Protein AF-A0A7S3US78-F1 (afdb_monomer_lite)

Foldseek 3Di:
DLVPPDPQQWFCQDPPRTGAGEAALLQFGAGLVRHGPPVRLHGDAAPRHFHSDPPDQTQQRDDVLRVQSVVLSVVQNVLQVCCCPDPNDPPDDDDDDDPRDDRFRRRWALFSQWDKAAPDQQWIWIWGQHGSDPPRIDTDDITRVSNVVVVVVVVLCVCVVVVHPSSVVVVVCVLPPPDSHHTDGDRPDDCPPPDDD

Secondary structure (DSSP, 8-state):
--TTS-GGGB-SSSGGGS-PEEE-TT-BBB-TTSPBSGGGT-B--STTEEES-TTSPPPP-SHHHHHHHHHHHHHHHHHHHTTS-SS--SSSSSSS----PPPP--SS-TTTT-EEEEEETTEEEEEE---SSTT--EEEEEEHHHHHHHHHHHHHHHHHHTT-HHHHHHHHHHHH-S---S--SPPSSS-TT----

Organism: Oxyrrhis marina (NCBI:txid2969)

Sequence (197 aa):
SNYYMPKGVLSDKGPGGGGWIHVNKKLQVVTKERQVWGDGVVFAVGDCNQTFMDEIKPIPKISYPGEEQATHACESIKKMAGKTGCCGCPNFCCGLGKKAPTPKVSWWPWGAGMFATSLGPNDACFVIAAKSEPRTGHLVLCGCLSAIQKWLIECTKVNENRGGYIGLWIWHYVHHTPCHWFGEGCRSDNLCHMGHF

pLDDT: mean 80.38, std 17.88, range [26.45, 97.38]

Structure (mmCIF, N/CA/C/O backbone):
data_AF-A0A7S3US78-F1
#
_entry.id   AF-A0A7S3US78-F1
#
loop_
_atom_site.group_PDB
_atom_site.id
_atom_site.type_symbol
_atom_site.label_atom_id
_atom_site.label_alt_id
_atom_site.label_comp_id
_atom_site.label_asym_id
_atom_site.label_entity_id
_atom_site.label_seq_id
_atom_site.pdbx_PDB_ins_code
_atom_site.Cartn_x
_atom_site.Cartn_y
_atom_site.Cartn_z
_atom_site.occupancy
_atom_site.B_iso_or_equiv
_atom_site.auth_seq_id
_atom_site.auth_comp_id
_atom_site.auth_asym_id
_atom_site.auth_atom_id
_atom_site.pdbx_PDB_model_num
ATOM 1 N N . SER A 1 1 ? -12.082 -10.761 -1.957 1.00 64.69 1 SER A N 1
ATOM 2 C CA . SER A 1 1 ? -13.523 -10.937 -1.689 1.00 64.69 1 SER A CA 1
ATOM 3 C C . SER A 1 1 ? -13.766 -10.702 -0.211 1.00 64.69 1 SER A C 1
ATOM 5 O O . SER A 1 1 ? -13.162 -11.397 0.596 1.00 64.69 1 SER A O 1
ATOM 7 N N . ASN A 1 2 ? -14.609 -9.730 0.143 1.00 88.88 2 ASN A N 1
ATOM 8 C CA . ASN A 1 2 ? -14.938 -9.393 1.537 1.00 88.88 2 ASN A CA 1
ATOM 9 C C . ASN A 1 2 ? -16.152 -10.186 2.056 1.00 88.88 2 ASN A C 1
ATOM 11 O O . ASN A 1 2 ? -16.836 -9.754 2.975 1.00 88.88 2 ASN A O 1
ATOM 15 N N . TYR A 1 3 ? -16.421 -11.345 1.449 1.00 87.25 3 TYR A N 1
ATOM 16 C CA . TYR A 1 3 ? -17.617 -12.162 1.660 1.00 87.25 3 TYR A CA 1
ATOM 17 C C . TYR A 1 3 ? -17.903 -12.505 3.132 1.00 87.25 3 TYR A C 1
ATOM 19 O O . TYR A 1 3 ? -19.059 -12.557 3.534 1.00 87.25 3 TYR A O 1
ATOM 27 N N . TYR A 1 4 ? -16.858 -12.704 3.938 1.00 89.94 4 TYR A N 1
ATOM 28 C CA . TYR A 1 4 ? -16.986 -13.068 5.354 1.00 89.94 4 TYR A CA 1
ATOM 29 C C . TYR A 1 4 ? -17.146 -11.870 6.299 1.00 89.94 4 TYR A C 1
ATOM 31 O O . TYR A 1 4 ? -17.365 -12.058 7.494 1.00 89.94 4 TYR A O 1
ATOM 39 N N . MET A 1 5 ? -17.028 -10.640 5.796 1.00 95.00 5 MET A N 1
ATOM 40 C CA . MET A 1 5 ? -17.195 -9.448 6.621 1.00 95.00 5 MET A CA 1
ATOM 41 C C . MET A 1 5 ? -18.687 -9.168 6.853 1.00 95.00 5 MET A C 1
ATOM 43 O O . MET A 1 5 ? -19.491 -9.301 5.925 1.00 95.00 5 MET A O 1
ATOM 47 N N . PRO A 1 6 ? -19.091 -8.736 8.061 1.00 95.06 6 PRO A N 1
ATOM 48 C CA . PRO A 1 6 ? -20.478 -8.374 8.326 1.00 95.06 6 PRO A CA 1
ATOM 49 C C . PRO A 1 6 ? -20.977 -7.270 7.390 1.00 95.06 6 PRO A C 1
ATOM 51 O O . PRO A 1 6 ? -20.295 -6.274 7.164 1.00 95.06 6 PRO A O 1
ATOM 54 N N . LYS A 1 7 ? -22.225 -7.372 6.920 1.00 95.06 7 LYS A N 1
ATOM 55 C CA . LYS A 1 7 ? -22.827 -6.352 6.038 1.00 95.06 7 LYS A CA 1
ATOM 56 C C . LYS A 1 7 ? -22.820 -4.939 6.640 1.00 95.06 7 LYS A C 1
ATOM 58 O O . LYS A 1 7 ? -22.767 -3.962 5.903 1.00 95.06 7 LYS A O 1
ATOM 63 N N . GLY A 1 8 ? -22.851 -4.825 7.971 1.00 94.44 8 GLY A N 1
ATOM 64 C CA . GLY A 1 8 ? -22.817 -3.545 8.688 1.00 94.44 8 GLY A CA 1
ATOM 65 C C . GLY A 1 8 ? -21.486 -2.787 8.608 1.00 94.44 8 GLY A C 1
ATOM 66 O O . GLY A 1 8 ? -21.449 -1.619 8.982 1.00 94.44 8 GLY A O 1
ATOM 67 N N . VAL A 1 9 ? -20.409 -3.414 8.120 1.00 95.06 9 VAL A N 1
ATOM 68 C CA . VAL A 1 9 ? -19.091 -2.773 7.921 1.00 95.06 9 VAL A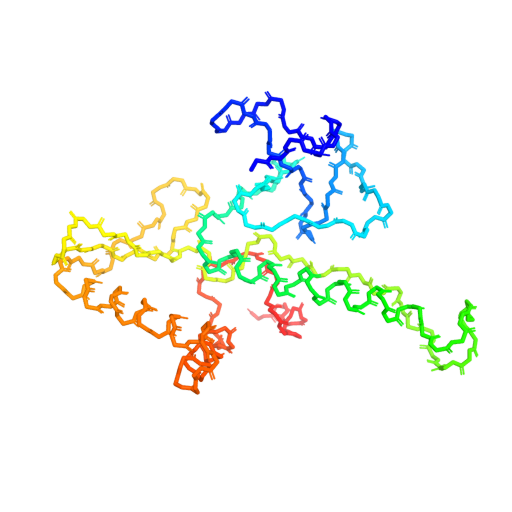 CA 1
ATOM 69 C C . VAL A 1 9 ? -18.688 -2.687 6.446 1.00 95.06 9 VAL A C 1
ATOM 71 O O . VAL A 1 9 ? -17.567 -2.293 6.127 1.00 95.06 9 VAL A O 1
ATOM 74 N N . LEU A 1 10 ? -19.584 -3.090 5.542 1.00 94.62 10 LEU A N 1
ATOM 75 C CA . LEU A 1 10 ? -19.354 -3.091 4.104 1.00 94.62 10 LEU A CA 1
ATOM 76 C C . LEU A 1 10 ? -20.133 -1.971 3.426 1.00 94.62 10 LEU A C 1
ATOM 78 O O . LEU A 1 10 ? -21.262 -1.666 3.811 1.00 94.62 10 LEU A O 1
ATOM 82 N N . SER A 1 11 ? -19.554 -1.413 2.370 1.00 91.06 11 SER A N 1
ATOM 83 C CA . SER A 1 11 ? -20.224 -0.410 1.557 1.00 91.06 11 SER A CA 1
ATOM 84 C C . SER A 1 11 ? -21.372 -1.012 0.747 1.00 91.06 11 SER A C 1
ATOM 86 O O . SER A 1 11 ? -21.236 -2.076 0.146 1.00 91.06 11 SER A O 1
ATOM 88 N N . ASP A 1 12 ? -22.504 -0.308 0.687 1.00 90.69 12 ASP A N 1
ATOM 89 C CA . ASP A 1 12 ? -23.625 -0.694 -0.187 1.00 90.69 12 ASP A CA 1
ATOM 90 C C . ASP A 1 12 ? -23.397 -0.265 -1.641 1.00 90.69 12 ASP A C 1
ATOM 92 O O . ASP A 1 12 ? -24.011 -0.789 -2.565 1.00 90.69 12 ASP A O 1
ATOM 96 N N . LYS A 1 13 ? -22.539 0.740 -1.837 1.00 86.19 13 LYS A N 1
ATOM 97 C CA . LYS A 1 13 ? -22.208 1.356 -3.123 1.00 86.19 13 LYS A CA 1
ATOM 98 C C . LYS A 1 13 ? -20.709 1.644 -3.184 1.00 86.19 13 LYS A C 1
ATOM 100 O O . LYS A 1 13 ? -20.017 1.609 -2.166 1.00 86.19 13 LYS A O 1
ATOM 105 N N . GLY A 1 14 ? -20.208 1.930 -4.379 1.00 79.50 14 GLY A N 1
ATOM 106 C CA . GLY A 1 14 ? -18.804 2.246 -4.631 1.00 79.50 14 GLY A CA 1
ATOM 107 C C . GLY A 1 14 ? -18.331 1.677 -5.968 1.00 79.50 14 GLY A C 1
ATOM 108 O O . GLY A 1 14 ? -19.136 1.084 -6.697 1.00 79.50 14 GLY A O 1
ATOM 109 N N . PRO A 1 15 ? -17.039 1.835 -6.300 1.00 75.56 15 PRO A N 1
ATOM 110 C CA . PRO A 1 15 ? -16.446 1.199 -7.473 1.00 75.56 15 PRO A CA 1
ATOM 111 C C . PRO A 1 15 ? -16.760 -0.305 -7.488 1.00 75.56 15 PRO A C 1
ATOM 113 O O . PRO A 1 15 ? -16.707 -0.956 -6.449 1.00 75.56 15 PRO A O 1
ATOM 116 N N . GLY A 1 16 ? -17.157 -0.855 -8.636 1.00 80.88 16 GLY A N 1
ATOM 117 C CA . GLY A 1 16 ? -17.477 -2.286 -8.749 1.00 80.88 16 GLY A CA 1
ATOM 118 C C . GLY A 1 16 ? -18.751 -2.758 -8.028 1.00 80.88 16 GLY A C 1
ATOM 119 O O . GLY A 1 16 ? -18.946 -3.962 -7.907 1.00 80.88 16 GLY A O 1
ATOM 120 N N . GLY A 1 17 ? -19.628 -1.855 -7.567 1.00 85.56 17 GLY A N 1
ATOM 121 C CA . GLY A 1 17 ? -20.945 -2.218 -7.017 1.00 85.56 17 GLY A CA 1
ATOM 122 C C . GLY A 1 17 ? -21.023 -2.350 -5.492 1.00 85.56 17 GLY A C 1
ATOM 123 O O . GLY A 1 17 ? -22.061 -2.757 -4.982 1.00 85.56 17 GLY A O 1
ATOM 124 N N . GLY A 1 18 ? -19.971 -1.968 -4.760 1.00 88.75 18 GLY A N 1
ATOM 125 C CA . GLY A 1 18 ? -19.938 -1.985 -3.292 1.00 88.75 18 GLY A CA 1
ATOM 126 C C . GLY A 1 18 ? -19.123 -3.143 -2.707 1.00 88.75 18 GLY A C 1
ATOM 127 O O . GLY A 1 18 ? -18.277 -3.726 -3.381 1.00 88.75 18 GLY A O 1
ATOM 128 N N . GLY A 1 19 ? -19.349 -3.452 -1.430 1.00 92.25 19 GLY A N 1
ATOM 129 C CA . GLY A 1 19 ? -18.648 -4.517 -0.707 1.00 92.25 19 GLY A CA 1
ATOM 130 C C . GLY A 1 19 ? -17.275 -4.121 -0.157 1.00 92.25 19 GLY A C 1
ATOM 131 O O . GLY A 1 19 ? -16.503 -5.001 0.225 1.00 92.25 19 GLY A O 1
ATOM 132 N N . TRP A 1 20 ? -16.954 -2.828 -0.099 1.00 92.19 20 TRP A N 1
ATOM 133 C CA . TRP A 1 20 ? -15.686 -2.326 0.437 1.00 92.19 20 TRP A CA 1
ATOM 134 C C . TRP A 1 20 ? -15.729 -2.257 1.961 1.00 92.19 20 TRP A C 1
ATOM 136 O O . TRP A 1 20 ? -16.725 -1.810 2.524 1.00 92.19 20 TRP A O 1
ATOM 146 N N . ILE A 1 21 ? -14.654 -2.666 2.639 1.00 94.38 21 ILE A N 1
ATOM 147 C CA . ILE A 1 21 ? -14.577 -2.591 4.104 1.00 94.38 21 ILE A CA 1
ATOM 148 C C . ILE A 1 21 ? -14.388 -1.139 4.524 1.00 94.38 21 ILE A 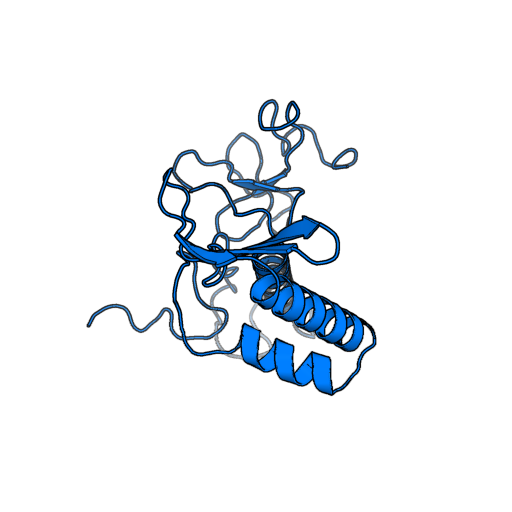C 1
ATOM 150 O O . ILE A 1 21 ? -13.399 -0.495 4.170 1.00 94.38 21 ILE A O 1
ATOM 154 N N . HIS A 1 22 ? -15.318 -0.636 5.317 1.00 93.50 22 HIS A N 1
ATOM 155 C CA . HIS A 1 22 ? -15.260 0.703 5.867 1.00 93.50 22 HIS A CA 1
ATOM 156 C C . HIS A 1 22 ? -14.154 0.833 6.909 1.00 93.50 22 HIS A C 1
ATOM 158 O O . HIS A 1 22 ? -14.105 0.065 7.867 1.00 93.50 22 HIS A O 1
ATOM 164 N N . VAL A 1 23 ? -13.274 1.823 6.733 1.00 93.00 23 VAL A N 1
ATOM 165 C CA . VAL A 1 23 ? -12.185 2.120 7.673 1.00 93.00 23 VAL A CA 1
ATOM 166 C C . VAL A 1 23 ? -12.116 3.595 8.068 1.00 93.00 23 VAL A C 1
ATOM 168 O O . VAL A 1 23 ? -12.526 4.484 7.315 1.00 93.00 23 VAL A O 1
ATOM 171 N N . ASN A 1 24 ? -11.565 3.863 9.256 1.00 91.31 24 ASN A N 1
ATOM 172 C CA . ASN A 1 24 ? -11.190 5.211 9.701 1.00 91.31 24 ASN A CA 1
ATOM 173 C C . ASN A 1 24 ? -9.760 5.599 9.248 1.00 91.31 24 ASN A C 1
ATOM 175 O O . ASN A 1 24 ? -9.045 4.810 8.632 1.00 91.31 24 ASN A O 1
ATOM 179 N N . LYS A 1 25 ? -9.293 6.808 9.611 1.00 88.81 25 LYS A N 1
ATOM 180 C CA . LYS A 1 25 ? -7.929 7.307 9.299 1.00 88.81 25 LYS A CA 1
ATOM 181 C C . LYS A 1 25 ? -6.777 6.444 9.846 1.00 88.81 25 LYS A C 1
ATOM 183 O O . LYS A 1 25 ? -5.625 6.645 9.465 1.00 88.81 25 LYS A O 1
ATOM 188 N N . LYS A 1 26 ? -7.081 5.531 10.769 1.00 89.81 26 LYS A N 1
ATOM 189 C CA . LYS A 1 26 ? -6.150 4.609 11.428 1.00 89.81 26 LYS A CA 1
ATOM 190 C C . LYS A 1 26 ? -6.272 3.178 10.893 1.00 89.81 26 LYS A C 1
ATOM 192 O O . LYS A 1 26 ? -5.745 2.257 11.508 1.00 89.81 26 LYS A O 1
ATOM 197 N N . LEU A 1 27 ? -6.997 2.994 9.784 1.00 92.00 27 LEU A N 1
ATOM 198 C CA . LEU A 1 27 ? -7.239 1.709 9.117 1.00 92.00 27 LEU A CA 1
ATOM 199 C C . LEU A 1 27 ? -8.059 0.708 9.946 1.00 92.00 27 LEU A C 1
ATOM 201 O O . LEU A 1 27 ? -8.171 -0.456 9.563 1.00 92.00 27 LEU A O 1
ATOM 205 N N . GLN A 1 28 ? -8.648 1.150 11.062 1.00 93.44 28 GLN A N 1
ATOM 206 C CA . GLN A 1 28 ? -9.546 0.320 11.861 1.00 93.44 28 GLN A CA 1
ATOM 207 C C . GLN A 1 28 ? -10.880 0.190 11.142 1.00 93.44 28 GLN A C 1
ATOM 209 O O . GLN A 1 28 ? -11.389 1.186 10.619 1.00 93.44 28 GLN A O 1
ATOM 214 N N . VAL A 1 29 ? -11.449 -1.012 11.161 1.00 94.56 29 VAL A N 1
ATOM 215 C CA . VAL A 1 29 ? -12.770 -1.276 10.590 1.00 94.56 29 VAL A CA 1
ATOM 216 C C . VAL A 1 29 ? -13.829 -0.501 11.369 1.00 94.56 29 VAL A C 1
ATOM 218 O O . VAL A 1 29 ? -13.809 -0.467 12.602 1.00 94.56 29 VAL A O 1
ATOM 221 N N . VAL A 1 30 ? -14.750 0.132 10.647 1.00 94.31 30 VAL A N 1
ATOM 222 C CA . VAL A 1 30 ? -15.870 0.878 11.224 1.00 94.31 30 VAL A CA 1
ATOM 223 C C . VAL A 1 30 ? -17.205 0.394 10.674 1.00 94.31 30 VAL A C 1
ATOM 225 O O . VAL A 1 30 ? -17.289 -0.110 9.555 1.00 94.31 30 VAL A O 1
ATOM 228 N N . THR A 1 31 ? -18.255 0.543 11.472 1.00 94.56 31 THR A N 1
ATOM 229 C CA . THR A 1 31 ? -19.634 0.315 11.042 1.00 94.56 31 THR A CA 1
ATOM 230 C C . THR A 1 31 ? -20.150 1.491 10.215 1.00 94.56 31 THR A C 1
ATOM 232 O O . THR A 1 31 ? -19.541 2.567 10.175 1.00 94.56 31 THR A O 1
ATOM 235 N N . LYS A 1 32 ? -21.318 1.309 9.594 1.00 90.81 32 LYS A N 1
ATOM 236 C CA . LYS A 1 32 ? -22.032 2.369 8.867 1.00 90.81 32 LYS A CA 1
ATOM 237 C C . LYS A 1 32 ? -22.471 3.546 9.750 1.00 90.81 32 LYS A C 1
ATOM 239 O O . LYS A 1 32 ? -22.755 4.632 9.258 1.00 90.81 32 LYS A O 1
ATOM 244 N N . GLU A 1 33 ? -22.460 3.372 11.064 1.00 90.31 33 GLU A N 1
ATOM 245 C CA . GLU A 1 33 ? -22.722 4.410 12.068 1.00 90.31 33 GLU A CA 1
ATOM 246 C C . GLU A 1 33 ? -21.423 5.085 12.548 1.00 90.31 33 GLU A C 1
ATOM 248 O O . GLU A 1 33 ? -21.412 5.800 13.552 1.00 90.31 33 GLU A O 1
ATOM 253 N N . ARG A 1 34 ? -20.309 4.854 11.836 1.00 88.50 34 ARG A N 1
ATOM 254 C CA . ARG A 1 34 ? -18.967 5.398 12.116 1.00 88.50 34 ARG A CA 1
ATOM 255 C C . ARG A 1 34 ? -18.381 4.949 13.458 1.00 88.50 34 ARG A C 1
ATOM 257 O O . ARG A 1 34 ? -17.443 5.571 13.958 1.00 88.50 34 ARG A O 1
ATOM 264 N N . GLN A 1 35 ? -18.892 3.857 14.023 1.00 92.94 35 GLN A N 1
ATOM 265 C CA . GLN A 1 35 ? -18.356 3.264 15.244 1.00 92.94 35 GLN A CA 1
ATOM 266 C C . GLN A 1 35 ? -17.245 2.281 14.911 1.00 92.94 35 GLN A C 1
ATOM 268 O O . GLN A 1 35 ? -17.312 1.569 13.914 1.00 92.94 35 GLN A O 1
ATOM 273 N N . VAL A 1 36 ? -16.214 2.234 15.749 1.00 93.12 36 VAL A N 1
ATOM 274 C CA . VAL A 1 36 ? -15.135 1.257 15.589 1.00 93.12 36 VAL A CA 1
ATOM 275 C C . VAL A 1 36 ? -15.687 -0.147 15.846 1.00 93.12 36 VAL A C 1
ATOM 277 O O . VAL A 1 36 ? -16.332 -0.385 16.864 1.00 93.12 36 VAL A O 1
ATOM 280 N N . TRP A 1 37 ? -15.443 -1.072 14.920 1.00 95.00 37 TRP A N 1
ATOM 281 C CA . TRP A 1 37 ? -15.935 -2.445 15.002 1.00 95.00 37 TRP A CA 1
ATOM 282 C C . TRP A 1 37 ? -14.932 -3.369 15.705 1.00 95.00 37 TRP A C 1
ATOM 284 O O . TRP A 1 37 ? -13.719 -3.158 15.624 1.00 95.00 37 TRP A O 1
ATOM 294 N N . GLY A 1 38 ? -15.446 -4.401 16.384 1.00 92.25 38 GLY A N 1
ATOM 295 C CA . GLY A 1 38 ? -14.636 -5.427 17.048 1.00 92.25 38 GLY A CA 1
ATOM 296 C C . GLY A 1 38 ? -13.620 -4.833 18.022 1.00 92.25 38 GLY A C 1
ATOM 297 O O . GLY A 1 38 ? -12.429 -5.087 17.875 1.00 92.25 38 GLY A O 1
ATOM 298 N N . ASP A 1 39 ? -14.067 -3.948 18.919 1.00 88.56 39 ASP A N 1
ATOM 299 C CA . ASP A 1 39 ? -13.247 -3.270 19.939 1.00 88.56 39 ASP A CA 1
ATOM 300 C C . ASP A 1 39 ? -11.996 -2.544 19.403 1.00 88.56 39 ASP A C 1
ATOM 302 O O . ASP A 1 39 ? -11.059 -2.224 20.136 1.00 88.56 39 ASP A O 1
ATOM 306 N N . GLY A 1 40 ? -11.967 -2.261 18.098 1.00 88.31 40 GLY A N 1
ATOM 307 C CA . GLY A 1 40 ? -10.850 -1.601 17.431 1.00 88.31 40 GLY A CA 1
ATOM 308 C C . GLY A 1 40 ? -9.625 -2.467 17.205 1.00 88.31 40 GLY A C 1
ATOM 309 O O . GLY A 1 40 ? -8.569 -1.910 16.890 1.00 88.31 40 GLY A O 1
ATOM 310 N N . VAL A 1 41 ? -9.759 -3.790 17.316 1.00 89.31 41 VAL A N 1
ATOM 311 C CA . VAL A 1 41 ? -8.676 -4.743 17.030 1.00 89.31 41 VAL A CA 1
ATOM 312 C C . VAL A 1 41 ? -8.683 -5.260 15.591 1.00 89.31 41 VAL A C 1
ATOM 314 O O . VAL A 1 41 ? -7.768 -5.978 15.195 1.00 89.31 41 VAL A O 1
ATOM 317 N N . VAL A 1 42 ? -9.676 -4.872 14.788 1.00 93.56 42 VAL A N 1
ATOM 318 C CA . VAL A 1 42 ? -9.799 -5.284 13.386 1.00 93.56 42 VAL A CA 1
ATOM 319 C C . VAL A 1 42 ? -9.364 -4.151 12.461 1.00 93.56 42 VAL A C 1
ATOM 321 O O . VAL A 1 42 ? -9.864 -3.028 12.553 1.00 93.56 42 VAL A O 1
ATOM 324 N N . PHE A 1 43 ? -8.451 -4.462 11.541 1.00 94.19 43 PHE A N 1
ATOM 325 C CA . PHE A 1 43 ? -7.894 -3.534 10.556 1.00 94.19 43 PHE A CA 1
ATOM 326 C C . PHE A 1 43 ? -8.107 -4.077 9.147 1.00 94.19 43 PHE A C 1
ATOM 328 O O . PHE A 1 43 ? -8.107 -5.291 8.945 1.00 94.19 43 PHE A O 1
ATOM 335 N N . ALA A 1 44 ? -8.242 -3.187 8.167 1.00 94.06 44 ALA A N 1
ATOM 336 C CA . ALA A 1 44 ? -8.278 -3.559 6.756 1.00 94.06 44 ALA A CA 1
ATOM 337 C C . ALA A 1 44 ? -7.292 -2.697 5.963 1.00 94.06 44 ALA A C 1
ATOM 339 O O . ALA A 1 44 ? -7.283 -1.473 6.090 1.00 94.06 44 ALA A O 1
ATOM 340 N N . VAL A 1 45 ? -6.469 -3.329 5.125 1.00 92.88 45 VAL A N 1
ATOM 341 C CA . VAL A 1 45 ? -5.364 -2.695 4.383 1.00 92.88 45 VAL A CA 1
ATOM 342 C C . VAL A 1 45 ? -5.387 -3.117 2.915 1.00 92.88 45 VAL A C 1
ATOM 344 O O . VAL A 1 45 ? -5.832 -4.217 2.592 1.00 92.88 45 VAL A O 1
ATOM 347 N N . GLY A 1 46 ? -4.908 -2.251 2.022 1.00 90.81 46 GLY A N 1
ATOM 348 C CA . GLY A 1 46 ? -4.854 -2.530 0.586 1.00 90.81 46 GLY A CA 1
ATOM 349 C C . GLY A 1 46 ? -6.192 -2.342 -0.141 1.00 90.81 46 GLY A C 1
ATOM 350 O O . GLY A 1 46 ? -7.000 -1.469 0.200 1.00 90.81 46 GLY A O 1
ATOM 351 N N . ASP A 1 47 ? -6.415 -3.147 -1.181 1.00 89.25 47 ASP A N 1
ATOM 352 C CA . ASP A 1 47 ? -7.526 -2.991 -2.136 1.00 89.25 47 ASP A CA 1
ATOM 353 C C . ASP A 1 47 ? -8.863 -3.599 -1.669 1.00 89.25 47 ASP A C 1
ATOM 355 O O . ASP A 1 47 ? -9.759 -3.883 -2.452 1.00 89.25 47 ASP A O 1
ATOM 359 N N . CYS A 1 48 ? -9.022 -3.831 -0.366 1.00 90.75 48 CYS A N 1
ATOM 360 C CA . CYS A 1 48 ? -10.276 -4.324 0.208 1.00 90.75 48 CYS A CA 1
ATOM 361 C C . CYS A 1 48 ? -11.066 -3.246 0.959 1.00 90.75 48 CYS A C 1
ATOM 363 O O . CYS A 1 48 ? -12.227 -3.478 1.304 1.00 90.75 48 CYS A O 1
ATOM 365 N N . ASN A 1 49 ? -10.441 -2.098 1.243 1.00 90.88 49 ASN A N 1
ATOM 366 C CA . ASN A 1 49 ? -10.975 -1.084 2.149 1.00 90.88 49 ASN A CA 1
ATOM 367 C C . ASN A 1 49 ? -11.410 0.204 1.429 1.00 90.88 49 ASN A C 1
ATOM 369 O O . ASN A 1 49 ? -10.962 0.501 0.323 1.00 90.88 49 ASN A O 1
ATOM 373 N N . GLN A 1 50 ? -12.240 1.002 2.090 1.00 88.50 50 GLN A N 1
ATOM 374 C CA . GLN A 1 50 ? -12.619 2.349 1.676 1.00 88.50 50 GLN A CA 1
ATOM 375 C C . GLN A 1 50 ? -12.796 3.225 2.920 1.00 88.50 50 GLN A C 1
ATOM 377 O O . GLN A 1 50 ? -13.307 2.773 3.947 1.00 88.50 50 GLN A O 1
ATOM 382 N N . THR A 1 51 ? -12.410 4.497 2.834 1.00 83.19 51 THR A N 1
ATOM 383 C CA . THR A 1 51 ? -12.702 5.472 3.887 1.00 83.19 51 THR A CA 1
ATOM 384 C C . THR A 1 51 ? -14.202 5.717 3.978 1.00 83.19 51 THR A C 1
ATOM 386 O O . THR A 1 51 ? -14.848 6.071 2.996 1.00 83.19 51 THR A O 1
ATOM 389 N N . PHE A 1 52 ? -14.768 5.525 5.168 1.00 71.69 52 PHE A N 1
ATOM 390 C CA . PHE A 1 52 ? -16.208 5.682 5.409 1.00 71.69 52 PHE A CA 1
ATOM 391 C C . PHE A 1 52 ? -16.602 7.105 5.836 1.00 71.69 52 PHE A C 1
ATOM 393 O O . PHE A 1 52 ? -17.505 7.333 6.638 1.00 71.69 52 PHE A O 1
ATOM 400 N N . MET A 1 53 ? -15.866 8.096 5.350 1.00 63.94 53 MET A N 1
ATOM 401 C CA . MET A 1 53 ? -16.098 9.490 5.699 1.00 63.94 53 MET A CA 1
ATOM 402 C C . MET A 1 53 ? -15.895 10.321 4.444 1.00 63.94 53 MET A C 1
ATOM 404 O O . MET A 1 53 ? -14.807 10.290 3.874 1.00 63.94 53 MET A O 1
ATOM 408 N N . ASP A 1 54 ? -16.917 11.079 4.053 1.00 60.00 54 ASP A N 1
ATOM 409 C CA . ASP A 1 54 ? -16.854 12.006 2.912 1.00 60.00 54 ASP A CA 1
ATOM 410 C C . ASP A 1 54 ? -15.758 13.073 3.100 1.00 60.00 54 ASP A C 1
ATOM 412 O O . ASP A 1 54 ? -15.225 13.622 2.142 1.00 60.00 54 ASP A O 1
ATOM 416 N N . GLU A 1 55 ? -15.364 13.316 4.352 1.00 63.72 55 GLU A N 1
ATOM 417 C CA . GLU A 1 55 ? -14.284 14.223 4.748 1.00 63.72 55 GLU A CA 1
ATOM 418 C C . GLU A 1 55 ? -12.874 13.626 4.572 1.00 63.72 55 GLU A C 1
ATOM 420 O O . GLU A 1 55 ? -11.876 14.329 4.747 1.00 63.72 55 GLU A O 1
ATOM 425 N N . ILE A 1 56 ? -12.751 12.326 4.273 1.00 75.75 56 ILE A N 1
ATOM 426 C CA . ILE A 1 56 ? -11.457 11.666 4.076 1.00 75.75 56 ILE A CA 1
ATOM 427 C C . ILE A 1 56 ? -11.293 11.306 2.609 1.00 75.75 56 ILE A C 1
ATOM 429 O O . ILE A 1 56 ? -12.001 10.452 2.073 1.00 75.75 56 ILE A O 1
ATOM 433 N N . LYS A 1 57 ? -10.264 11.899 2.002 1.00 78.50 57 LYS A N 1
ATOM 434 C CA . LYS A 1 57 ? -9.830 11.598 0.640 1.00 78.50 57 LYS A CA 1
ATOM 435 C C . LYS A 1 57 ? -9.714 10.084 0.403 1.00 78.50 57 LYS A C 1
ATOM 437 O O . LYS A 1 57 ? -9.196 9.380 1.278 1.00 78.50 57 LYS A O 1
ATOM 442 N N . PRO A 1 58 ? -10.166 9.582 -0.761 1.00 81.44 58 PRO A N 1
ATOM 443 C CA . PRO A 1 58 ? -10.131 8.158 -1.075 1.00 81.44 58 PRO A CA 1
ATOM 444 C C . PRO A 1 58 ? -8.732 7.568 -0.911 1.00 81.44 58 PRO A C 1
ATOM 446 O O . PRO A 1 58 ? -7.765 8.136 -1.389 1.00 81.44 58 PRO A O 1
ATOM 449 N N . ILE A 1 59 ? -8.608 6.412 -0.268 1.00 84.88 59 ILE A N 1
ATOM 450 C CA . ILE A 1 59 ? -7.306 5.759 -0.088 1.00 84.88 59 ILE A CA 1
ATOM 451 C C . ILE A 1 59 ? -6.745 5.303 -1.449 1.00 84.88 59 ILE A C 1
ATOM 453 O O . ILE A 1 59 ? -7.425 4.529 -2.128 1.00 84.88 59 ILE A O 1
ATOM 457 N N . PRO A 1 60 ? -5.504 5.673 -1.826 1.00 83.81 60 PRO A N 1
ATOM 458 C CA . PRO A 1 60 ? -4.874 5.183 -3.048 1.00 83.81 60 PRO A CA 1
ATOM 459 C C . PRO A 1 60 ? -4.674 3.668 -3.009 1.00 83.81 60 PRO A C 1
ATOM 461 O O . PRO A 1 60 ? -4.166 3.114 -2.030 1.00 83.81 60 PRO A O 1
ATOM 464 N N . LYS A 1 61 ? -5.085 2.998 -4.087 1.00 85.38 61 LYS A N 1
ATOM 465 C CA . LYS A 1 61 ? -5.114 1.533 -4.218 1.00 85.38 61 LYS A CA 1
ATOM 466 C C . LYS A 1 61 ? -3.969 1.020 -5.075 1.00 85.38 61 LYS A C 1
ATOM 468 O O . LYS A 1 61 ? -4.168 0.408 -6.115 1.00 85.38 61 LYS A O 1
ATOM 473 N N . ILE A 1 62 ? -2.754 1.321 -4.640 1.00 88.44 62 ILE A N 1
ATOM 474 C CA . ILE A 1 62 ? -1.522 0.866 -5.290 1.00 88.44 62 ILE A CA 1
ATOM 475 C C . ILE A 1 62 ? -0.644 0.142 -4.260 1.00 88.44 62 ILE A C 1
ATOM 477 O O . ILE A 1 62 ? -0.909 0.207 -3.057 1.00 88.44 62 ILE A O 1
ATOM 481 N N . SER A 1 63 ? 0.376 -0.582 -4.723 1.00 88.75 63 SER A N 1
ATOM 482 C CA . SER A 1 63 ? 1.185 -1.469 -3.872 1.00 88.75 63 SER A CA 1
ATOM 483 C C . SER A 1 63 ? 1.855 -0.734 -2.711 1.00 88.75 63 SER A C 1
ATOM 485 O O . SER A 1 63 ? 1.685 -1.139 -1.565 1.00 88.75 63 SER A O 1
ATOM 487 N N . TYR A 1 64 ? 2.534 0.384 -2.984 1.00 88.38 64 TYR A N 1
ATOM 488 C CA . TYR A 1 64 ? 3.299 1.114 -1.970 1.00 88.38 64 TYR A CA 1
ATOM 489 C C . TYR A 1 64 ? 2.438 1.570 -0.765 1.00 88.38 64 TYR A C 1
ATOM 491 O O . TYR A 1 64 ? 2.761 1.219 0.370 1.00 88.38 64 TYR A O 1
ATOM 499 N N . PRO A 1 65 ? 1.288 2.253 -0.947 1.00 88.00 65 PRO A N 1
ATOM 500 C CA . PRO A 1 65 ? 0.365 2.542 0.144 1.00 88.00 65 PRO A CA 1
ATOM 501 C C . PRO A 1 65 ? -0.202 1.312 0.829 1.00 88.00 65 PRO A C 1
ATOM 503 O O . PRO A 1 65 ? -0.408 1.358 2.036 1.00 88.00 65 PRO A O 1
ATOM 506 N N . GLY A 1 66 ? -0.461 0.228 0.094 1.00 90.25 66 GLY A N 1
ATOM 507 C CA . GLY A 1 66 ? -0.909 -1.031 0.688 1.00 90.25 66 GLY A CA 1
ATOM 508 C C . GLY A 1 66 ? 0.110 -1.595 1.683 1.00 90.25 66 GLY A C 1
ATOM 509 O O . GLY A 1 66 ? -0.266 -2.005 2.780 1.00 90.25 66 GLY A O 1
ATOM 510 N N . GLU A 1 67 ? 1.395 -1.549 1.338 1.00 90.00 67 GLU A N 1
ATOM 511 C CA . GLU A 1 67 ? 2.496 -2.002 2.195 1.00 90.00 67 GLU A CA 1
ATOM 512 C C . GLU A 1 67 ? 2.681 -1.102 3.421 1.00 90.00 67 GLU A C 1
ATOM 514 O O . GLU A 1 67 ? 2.735 -1.592 4.548 1.00 90.00 67 GLU A O 1
ATOM 519 N N . GLU A 1 68 ? 2.679 0.218 3.237 1.00 87.56 68 GLU A N 1
ATOM 520 C CA . GLU A 1 68 ? 2.736 1.183 4.346 1.00 87.56 68 GLU A CA 1
ATOM 521 C C . GLU A 1 68 ? 1.534 1.043 5.294 1.00 87.56 68 GLU A C 1
ATOM 523 O O . GLU A 1 68 ? 1.669 1.118 6.518 1.00 87.56 68 GLU A O 1
ATOM 528 N N . GLN A 1 69 ? 0.338 0.806 4.753 1.00 90.00 69 GLN A N 1
ATOM 529 C CA . GLN A 1 69 ? -0.856 0.519 5.548 1.00 90.00 69 GLN A CA 1
ATOM 530 C C . GLN A 1 69 ? -0.688 -0.762 6.363 1.00 90.00 69 GLN A C 1
ATOM 532 O O . GLN A 1 69 ? -1.007 -0.765 7.554 1.00 90.00 69 GLN A O 1
ATOM 537 N N . ALA A 1 70 ? -0.176 -1.830 5.748 1.00 91.44 70 ALA A N 1
ATOM 538 C CA . ALA A 1 70 ? 0.082 -3.095 6.426 1.00 91.44 70 ALA A CA 1
ATOM 539 C C . ALA A 1 70 ? 1.096 -2.921 7.566 1.00 91.44 70 ALA A C 1
ATOM 541 O O . ALA A 1 70 ? 0.830 -3.362 8.685 1.00 91.44 70 ALA A O 1
ATOM 542 N N . THR A 1 71 ? 2.197 -2.203 7.332 1.00 88.69 71 THR A N 1
ATOM 543 C CA . THR A 1 71 ? 3.199 -1.888 8.363 1.00 88.69 71 THR A CA 1
ATOM 544 C C . THR A 1 71 ? 2.570 -1.147 9.543 1.00 88.69 71 THR A C 1
ATOM 546 O O . THR A 1 71 ? 2.702 -1.579 10.691 1.00 88.69 71 THR A O 1
ATOM 549 N N . HIS A 1 72 ? 1.796 -0.090 9.287 1.00 87.00 72 HIS A N 1
ATOM 550 C CA . HIS A 1 72 ? 1.137 0.681 10.344 1.00 87.00 72 HIS A CA 1
ATOM 551 C C . HIS A 1 72 ? 0.052 -0.098 11.099 1.00 87.00 72 HIS A C 1
ATOM 553 O O . HIS A 1 72 ? -0.094 0.069 12.317 1.00 87.00 72 HIS A O 1
ATOM 559 N N . ALA A 1 73 ? -0.705 -0.951 10.408 1.00 90.56 73 ALA A N 1
ATOM 560 C CA . ALA A 1 73 ? -1.672 -1.843 11.040 1.00 90.56 73 ALA A CA 1
ATOM 561 C C . ALA A 1 73 ? -0.957 -2.855 11.948 1.00 90.56 73 ALA A C 1
ATOM 563 O O . ALA A 1 73 ? -1.310 -2.976 13.121 1.00 90.56 73 ALA A O 1
ATOM 564 N N . CYS A 1 74 ? 0.113 -3.494 11.465 1.00 89.88 74 CYS A N 1
ATOM 565 C CA . CYS A 1 74 ? 0.945 -4.413 12.244 1.00 89.88 74 CYS A CA 1
ATOM 566 C C . CYS A 1 74 ? 1.558 -3.742 13.480 1.00 89.88 74 CYS A C 1
ATOM 568 O O . CYS A 1 74 ? 1.537 -4.315 14.569 1.00 89.88 74 CYS A O 1
ATOM 570 N N . GLU A 1 75 ? 2.073 -2.519 13.358 1.00 85.25 75 GLU A N 1
ATOM 571 C CA . GLU A 1 75 ? 2.555 -1.751 14.511 1.00 85.25 75 GLU A CA 1
ATOM 572 C C . GLU A 1 75 ? 1.447 -1.442 15.516 1.00 85.25 75 GLU A C 1
ATOM 574 O O . GLU A 1 75 ? 1.668 -1.515 16.727 1.00 85.25 75 GLU A O 1
ATOM 579 N N . SER A 1 76 ? 0.259 -1.083 15.030 1.00 87.00 76 SER A N 1
ATOM 580 C CA . SER A 1 76 ? -0.895 -0.803 15.883 1.00 87.00 76 SER A CA 1
ATOM 581 C C . SER A 1 76 ? -1.326 -2.063 16.635 1.00 87.00 76 SER A C 1
ATOM 583 O O . SER A 1 76 ? -1.519 -2.004 17.848 1.00 87.00 76 SER A O 1
ATOM 585 N N . ILE A 1 77 ? -1.361 -3.216 15.959 1.00 86.94 77 ILE A N 1
ATOM 586 C CA . ILE A 1 77 ? -1.606 -4.531 16.567 1.00 86.94 77 ILE A CA 1
ATOM 587 C C . ILE A 1 77 ? -0.553 -4.835 17.633 1.00 86.94 77 ILE A C 1
ATOM 589 O O . ILE A 1 77 ? -0.921 -5.113 18.771 1.00 86.94 77 ILE A O 1
ATOM 593 N N . LYS A 1 78 ? 0.745 -4.699 17.326 1.00 83.38 78 LYS A N 1
ATOM 594 C CA . LYS A 1 78 ? 1.837 -4.908 18.298 1.00 83.38 78 LYS A CA 1
ATOM 595 C C . LYS A 1 78 ? 1.694 -4.008 19.525 1.00 83.38 78 LYS A C 1
ATOM 597 O O . LYS A 1 78 ? 1.872 -4.470 20.647 1.00 83.38 78 LYS A O 1
ATOM 602 N N . LYS A 1 79 ? 1.341 -2.734 19.338 1.00 79.06 79 LYS A N 1
ATOM 603 C CA . LYS A 1 79 ? 1.130 -1.783 20.440 1.00 79.06 79 LYS A CA 1
ATOM 604 C C . LYS A 1 79 ? -0.076 -2.144 21.306 1.00 79.06 79 LYS A C 1
ATOM 606 O O . LYS A 1 79 ? -0.012 -1.976 22.521 1.00 79.06 79 LYS A O 1
ATOM 611 N N . MET A 1 80 ? -1.162 -2.629 20.710 1.00 77.62 80 MET A N 1
ATOM 612 C CA . MET A 1 80 ? -2.341 -3.061 21.467 1.00 77.62 80 MET A CA 1
ATOM 613 C C . MET A 1 80 ? -2.111 -4.405 22.159 1.00 77.62 80 MET A C 1
ATOM 615 O O . MET A 1 80 ? -2.469 -4.531 23.322 1.00 77.62 80 MET A O 1
ATOM 619 N N . ALA A 1 81 ? -1.432 -5.358 21.516 1.00 74.19 81 ALA A N 1
ATOM 620 C CA . ALA A 1 81 ? -0.985 -6.603 22.144 1.00 74.19 81 ALA A CA 1
ATOM 621 C C . ALA A 1 81 ? 0.050 -6.346 23.258 1.00 74.19 81 ALA A C 1
ATOM 623 O O . ALA A 1 81 ? 0.096 -7.052 24.259 1.00 74.19 81 ALA A O 1
ATOM 624 N N . GLY A 1 82 ? 0.846 -5.281 23.150 1.00 62.97 82 GLY A N 1
ATOM 625 C CA . GLY A 1 82 ? 1.724 -4.819 24.226 1.00 62.97 82 GLY A CA 1
ATOM 626 C C . GLY A 1 82 ? 0.983 -4.280 25.460 1.00 62.97 82 GLY A C 1
ATOM 627 O O . GLY A 1 82 ? 1.586 -4.217 26.528 1.00 62.97 82 GLY A O 1
ATOM 628 N N . LYS A 1 83 ? -0.315 -3.929 25.362 1.00 55.34 83 LYS A N 1
ATOM 629 C CA . LYS A 1 83 ? -1.152 -3.641 26.547 1.00 55.34 83 LYS A CA 1
ATOM 630 C C . LYS A 1 83 ? -1.436 -4.902 27.364 1.00 55.34 83 LYS A C 1
ATOM 632 O O . LYS A 1 83 ? -1.632 -4.796 28.568 1.00 55.34 83 LYS A O 1
ATOM 637 N N . THR A 1 84 ? -1.412 -6.084 26.750 1.00 48.44 84 THR A N 1
ATOM 638 C CA . THR A 1 84 ? -1.461 -7.381 27.448 1.00 48.44 84 THR A CA 1
ATOM 639 C C . THR A 1 84 ? -0.068 -7.794 27.957 1.00 48.44 84 THR A C 1
ATOM 641 O O . THR A 1 84 ? 0.381 -8.917 27.755 1.00 48.44 84 THR A O 1
ATOM 644 N N . GLY A 1 85 ? 0.658 -6.863 28.589 1.00 43.59 85 GLY A N 1
ATOM 645 C CA . GLY A 1 85 ? 2.011 -7.079 29.107 1.00 43.59 85 GLY A CA 1
ATOM 646 C C . GLY A 1 85 ? 2.062 -8.043 30.301 1.00 43.59 85 GLY A C 1
ATOM 647 O O . GLY A 1 85 ? 1.412 -7.801 31.314 1.00 43.59 85 GLY A O 1
ATOM 648 N N . CYS A 1 86 ? 2.841 -9.117 30.113 1.00 48.53 86 CYS A N 1
ATOM 649 C CA . CYS A 1 86 ? 3.423 -10.169 30.980 1.00 48.53 86 CYS A CA 1
ATOM 650 C C . CYS A 1 86 ? 2.672 -10.771 32.188 1.00 48.53 86 CYS A C 1
ATOM 652 O O . CYS A 1 86 ? 3.020 -11.880 32.580 1.00 48.53 86 CYS A O 1
ATOM 654 N N . CYS A 1 87 ? 1.661 -10.121 32.763 1.00 47.78 87 CYS A N 1
ATOM 655 C CA . CYS A 1 87 ? 1.033 -10.575 34.010 1.00 47.78 87 CYS A CA 1
ATOM 656 C C . CYS A 1 87 ? -0.491 -10.402 34.079 1.00 47.78 87 CYS A C 1
ATOM 658 O O . CYS A 1 87 ? -1.077 -10.638 35.129 1.00 47.78 87 CYS A O 1
ATOM 660 N N . GLY A 1 88 ? -1.158 -9.960 33.004 1.00 49.22 88 GLY A N 1
ATOM 661 C CA . GLY A 1 88 ? -2.613 -9.725 33.032 1.00 49.22 88 GLY A CA 1
ATOM 662 C C . GLY A 1 88 ? -3.047 -8.601 33.986 1.00 49.22 88 GLY A C 1
ATOM 663 O O . GLY A 1 88 ? -4.234 -8.431 34.244 1.00 49.22 88 GLY A O 1
ATOM 664 N N . CYS A 1 89 ? -2.095 -7.822 34.504 1.00 49.75 89 CYS A N 1
ATOM 665 C CA . CYS A 1 89 ? -2.336 -6.745 35.445 1.00 49.75 89 CYS A CA 1
ATOM 666 C C . CYS A 1 89 ? -2.920 -5.518 34.717 1.00 49.75 89 CYS A C 1
ATOM 668 O O . CYS A 1 89 ? -2.203 -4.908 33.915 1.00 49.75 89 CYS A O 1
ATOM 670 N N . PRO A 1 90 ? -4.149 -5.062 35.017 1.00 46.19 90 PRO A N 1
ATOM 671 C CA . PRO A 1 90 ? -4.600 -3.755 34.573 1.00 46.19 90 PRO A CA 1
ATOM 672 C C . PRO A 1 90 ? -3.840 -2.695 35.390 1.00 46.19 90 PRO A C 1
ATOM 674 O O . PRO A 1 90 ? -4.195 -2.372 36.516 1.00 46.19 90 PRO A O 1
ATOM 677 N N . ASN A 1 91 ? -2.761 -2.169 34.809 1.00 44.28 91 ASN A N 1
ATOM 678 C CA . ASN A 1 91 ? -2.077 -0.923 35.185 1.00 44.28 91 ASN A CA 1
ATOM 679 C C . ASN A 1 91 ? -1.080 -0.875 36.365 1.00 44.28 91 ASN A C 1
ATOM 681 O O . ASN A 1 91 ? -0.666 0.240 36.675 1.00 44.28 91 ASN A O 1
ATOM 685 N N . PHE A 1 92 ? -0.614 -1.969 36.992 1.00 42.66 92 PHE A N 1
ATOM 686 C CA . PHE A 1 92 ? 0.237 -1.793 38.198 1.00 42.66 92 PHE A CA 1
ATOM 687 C C . PHE A 1 92 ? 1.624 -2.461 38.260 1.00 42.66 92 PHE A C 1
ATOM 689 O O . PHE A 1 92 ? 2.424 -2.059 39.095 1.00 42.66 92 PHE A O 1
ATOM 696 N N . CYS A 1 93 ? 1.993 -3.410 37.391 1.00 53.06 93 CYS A N 1
ATOM 697 C CA . CYS A 1 93 ? 3.242 -4.165 37.620 1.00 53.06 93 CYS A CA 1
ATOM 698 C C . CYS A 1 93 ? 4.504 -3.619 36.910 1.00 53.06 93 CYS A C 1
ATOM 700 O O . CYS A 1 93 ? 5.601 -3.794 37.428 1.00 53.06 93 CYS A O 1
ATOM 702 N N . CYS A 1 94 ? 4.403 -2.924 35.766 1.00 53.94 94 CYS A N 1
ATOM 703 C CA . CYS A 1 94 ? 5.594 -2.634 34.933 1.00 53.94 94 CYS A CA 1
ATOM 704 C C . CYS A 1 94 ? 5.886 -1.149 34.640 1.00 53.94 94 CYS A C 1
ATOM 706 O O . CYS A 1 94 ? 6.594 -0.839 33.685 1.00 53.94 94 CYS A O 1
ATOM 708 N N . GLY A 1 95 ? 5.407 -0.236 35.487 1.00 45.75 95 GLY A N 1
ATOM 709 C CA . GLY A 1 95 ? 5.958 1.119 35.574 1.00 45.75 95 GLY A CA 1
ATOM 710 C C . GLY A 1 95 ? 5.426 2.144 34.560 1.00 45.75 95 GLY A C 1
ATOM 711 O O . GLY A 1 95 ? 5.528 1.995 33.344 1.00 45.75 95 GLY A O 1
ATOM 712 N N . LEU A 1 96 ? 4.934 3.252 35.126 1.00 44.31 96 LEU A N 1
ATOM 713 C CA . LEU A 1 96 ? 4.698 4.560 34.504 1.00 44.31 96 LEU A CA 1
ATOM 714 C C . LEU A 1 96 ? 3.602 4.631 33.436 1.00 44.31 96 LEU A C 1
ATOM 716 O O . LEU A 1 96 ? 3.906 4.859 32.273 1.00 44.31 96 LEU A O 1
ATOM 720 N N . GLY A 1 97 ? 2.332 4.524 33.852 1.00 43.84 97 GLY A N 1
ATOM 721 C CA . GLY A 1 97 ? 1.204 5.327 33.337 1.00 43.84 97 GLY A CA 1
ATOM 722 C C . GLY A 1 97 ? 1.158 5.643 31.836 1.00 43.84 97 GLY A C 1
ATOM 723 O O . GLY A 1 97 ? 0.780 6.754 31.458 1.00 43.84 97 GLY A O 1
ATOM 724 N N . LYS A 1 98 ? 1.568 4.717 30.962 1.00 49.28 98 LYS A N 1
ATOM 725 C CA . LYS A 1 98 ? 1.650 5.001 29.530 1.00 49.28 98 LYS A CA 1
ATOM 726 C C . LYS A 1 98 ? 0.226 5.135 29.011 1.00 49.28 98 LYS A C 1
ATOM 728 O O . LYS A 1 98 ? -0.567 4.200 29.126 1.00 49.28 98 LYS A O 1
ATOM 733 N N . LYS A 1 99 ? -0.095 6.310 28.448 1.00 50.91 99 LYS A N 1
ATOM 734 C CA . LYS A 1 99 ? -1.342 6.547 27.707 1.00 50.91 99 LYS A CA 1
ATOM 735 C C . LYS A 1 99 ? -1.619 5.341 26.818 1.00 50.91 99 LYS A C 1
ATOM 737 O O . LYS A 1 99 ? -0.708 4.851 26.150 1.00 50.91 99 LYS A O 1
ATOM 742 N N . ALA A 1 100 ? -2.873 4.894 26.812 1.00 55.97 100 ALA A N 1
ATOM 743 C CA . ALA A 1 100 ? -3.339 3.836 25.933 1.00 55.97 100 ALA A CA 1
ATOM 744 C C . ALA A 1 100 ? -2.774 4.062 24.517 1.00 55.97 100 ALA A C 1
ATOM 746 O O . ALA A 1 100 ? -3.071 5.113 23.943 1.00 55.97 100 ALA A O 1
ATOM 747 N N . PRO A 1 101 ? -1.955 3.144 23.960 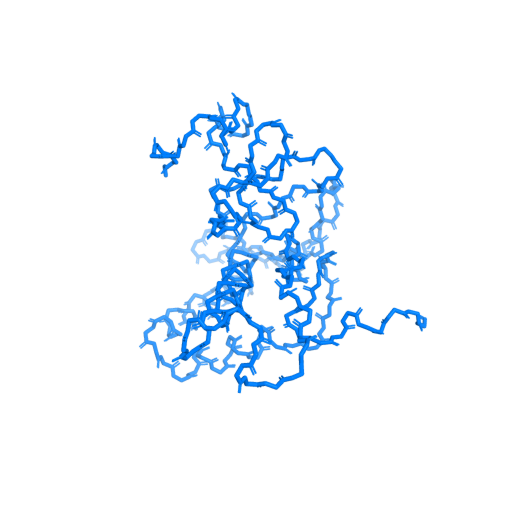1.00 63.22 101 PRO A N 1
ATOM 748 C CA . PRO A 1 101 ? -1.413 3.327 22.626 1.00 63.22 101 PRO A CA 1
ATOM 749 C C . PRO A 1 101 ? -2.543 3.577 21.637 1.00 63.22 101 PRO A C 1
ATOM 751 O O . PRO A 1 101 ? -3.451 2.758 21.482 1.00 63.22 101 PRO A O 1
ATOM 754 N N . THR A 1 102 ? -2.497 4.745 21.011 1.00 70.94 102 THR A N 1
ATOM 755 C CA . THR A 1 102 ? -3.411 5.130 19.950 1.00 70.94 102 THR A CA 1
ATOM 756 C C . THR A 1 102 ? -2.837 4.632 18.624 1.00 70.94 102 THR A C 1
ATOM 758 O O . THR A 1 102 ? -1.649 4.845 18.355 1.00 70.94 102 THR A O 1
ATOM 761 N N . PRO A 1 103 ? -3.642 3.956 17.785 1.00 80.38 103 PRO A N 1
ATOM 762 C CA . PRO A 1 103 ? -3.195 3.570 16.454 1.00 80.38 103 PRO A CA 1
ATOM 763 C C . PRO A 1 103 ? -2.775 4.807 15.648 1.00 80.38 103 PRO A C 1
ATOM 765 O O . PRO A 1 103 ? -3.395 5.875 15.770 1.00 80.38 103 PRO A O 1
ATOM 768 N N . LYS A 1 104 ? -1.700 4.664 14.864 1.00 78.50 104 LYS A N 1
ATOM 769 C CA . LYS A 1 104 ? -1.150 5.744 14.032 1.00 78.50 104 LYS A CA 1
ATOM 770 C C . LYS A 1 104 ? -2.140 6.101 12.920 1.00 78.50 104 LYS A C 1
ATOM 772 O O . LYS A 1 104 ? -2.907 5.269 12.450 1.00 78.50 104 LYS A O 1
ATOM 777 N N . VAL A 1 105 ? -2.117 7.363 12.515 1.00 81.50 105 VAL A N 1
ATOM 778 C CA . VAL A 1 105 ? -2.922 7.886 11.412 1.00 81.50 105 VAL A CA 1
ATOM 779 C C . VAL A 1 105 ? -2.156 7.669 10.103 1.00 81.50 105 VAL A C 1
ATOM 781 O O . VAL A 1 105 ? -1.107 8.276 9.918 1.00 81.50 105 VAL A O 1
ATOM 784 N N . SER A 1 106 ? -2.646 6.811 9.208 1.00 77.00 106 SER A N 1
ATOM 785 C CA . SER A 1 106 ? -1.840 6.283 8.088 1.00 77.00 106 SER A CA 1
ATOM 786 C C . SER A 1 106 ? -2.615 6.006 6.793 1.00 77.00 106 SER A C 1
ATOM 788 O O . SER A 1 106 ? -2.164 5.243 5.941 1.00 77.00 106 SER A O 1
ATOM 790 N N . TRP A 1 107 ? -3.787 6.620 6.610 1.00 78.50 107 TRP A N 1
ATOM 791 C CA . TRP A 1 107 ? -4.634 6.337 5.444 1.00 78.50 107 TRP A CA 1
ATOM 792 C C . TRP A 1 107 ? -4.030 6.791 4.097 1.00 78.50 107 TRP A C 1
ATOM 794 O O . TRP A 1 107 ? -4.330 6.186 3.071 1.00 78.50 107 TRP A O 1
ATOM 804 N N . TRP A 1 108 ? -3.167 7.818 4.095 1.00 79.94 108 TRP A N 1
ATOM 805 C CA . TRP A 1 108 ? -2.520 8.357 2.890 1.00 79.94 108 TRP A CA 1
ATOM 806 C C . TRP A 1 108 ? -1.001 8.523 3.091 1.00 79.94 108 TRP A C 1
ATOM 808 O O . TRP A 1 108 ? -0.538 9.602 3.461 1.00 79.94 108 TRP A O 1
ATOM 818 N N . PRO A 1 109 ? -0.192 7.476 2.885 1.00 78.69 109 PRO A N 1
ATOM 819 C CA . PRO A 1 109 ? 1.255 7.546 3.100 1.00 78.69 109 PRO A CA 1
ATOM 820 C C . PRO A 1 109 ? 1.963 8.454 2.079 1.00 78.69 109 PRO A C 1
ATOM 822 O O . PRO A 1 109 ? 1.405 8.805 1.040 1.00 78.69 109 PRO A O 1
ATOM 825 N N . TRP A 1 110 ? 3.207 8.844 2.370 1.00 76.81 110 TRP A N 1
ATOM 826 C CA . TRP A 1 110 ? 3.945 9.872 1.617 1.00 76.81 110 TRP A CA 1
ATOM 827 C C . TRP A 1 110 ? 4.170 9.550 0.128 1.00 76.81 110 TRP A C 1
ATOM 829 O O . TRP A 1 110 ? 4.208 10.462 -0.695 1.00 76.81 110 TRP A O 1
ATOM 839 N N . GLY A 1 111 ? 4.293 8.270 -0.229 1.00 78.44 111 GLY A N 1
ATOM 840 C CA . GLY A 1 111 ? 4.479 7.805 -1.610 1.00 78.44 111 GLY A CA 1
ATOM 841 C C . GLY A 1 111 ? 3.179 7.457 -2.343 1.00 78.44 111 GLY A C 1
ATOM 842 O O . GLY A 1 111 ? 3.221 6.866 -3.418 1.00 78.44 111 GLY A O 1
ATOM 843 N N . ALA A 1 112 ? 2.007 7.790 -1.793 1.00 83.19 112 ALA A N 1
ATOM 844 C CA . ALA A 1 112 ? 0.734 7.339 -2.356 1.00 83.19 112 ALA A CA 1
ATOM 845 C C . ALA A 1 112 ? 0.345 7.977 -3.699 1.00 83.19 112 ALA A C 1
ATOM 847 O O . ALA A 1 112 ? -0.554 7.476 -4.370 1.00 83.19 112 ALA A O 1
ATOM 848 N N . GLY A 1 113 ? 1.054 9.030 -4.112 1.00 85.31 113 GLY A N 1
ATOM 849 C CA . GLY A 1 113 ? 0.898 9.661 -5.421 1.00 85.31 113 GLY A CA 1
ATOM 850 C C . GLY A 1 113 ? 1.855 9.167 -6.505 1.00 85.31 113 GLY A C 1
ATOM 851 O O . GLY A 1 113 ? 1.977 9.841 -7.526 1.00 85.31 113 GLY A O 1
ATOM 852 N N . MET A 1 114 ? 2.567 8.055 -6.290 1.00 89.25 114 MET A N 1
ATOM 853 C CA . MET A 1 114 ? 3.571 7.533 -7.224 1.00 89.25 114 MET A CA 1
ATOM 854 C C . MET A 1 114 ? 3.196 6.138 -7.719 1.00 89.25 114 MET A C 1
ATOM 856 O O . MET A 1 114 ? 3.052 5.216 -6.919 1.00 89.25 114 MET A O 1
ATOM 860 N N . PHE A 1 115 ? 3.088 5.952 -9.033 1.00 90.69 115 PHE A N 1
ATOM 861 C CA . PHE A 1 115 ? 2.859 4.629 -9.616 1.00 90.69 115 PHE A CA 1
ATOM 862 C C . PHE A 1 115 ? 3.492 4.487 -10.997 1.00 90.69 115 PHE A C 1
ATOM 864 O O . PHE A 1 115 ? 3.601 5.444 -11.762 1.00 90.69 115 PHE A O 1
ATOM 871 N N . ALA A 1 116 ? 3.888 3.255 -11.316 1.00 91.56 116 ALA A N 1
ATOM 872 C CA . ALA A 1 116 ? 4.354 2.864 -12.638 1.00 91.56 116 ALA A CA 1
ATOM 873 C C . ALA A 1 116 ? 3.338 1.910 -13.276 1.00 91.56 116 ALA A C 1
ATOM 875 O O . ALA A 1 116 ? 2.999 0.877 -12.691 1.00 91.56 116 ALA A O 1
ATOM 876 N N . THR A 1 117 ? 2.878 2.223 -14.483 1.00 91.31 117 THR A N 1
ATOM 877 C CA . THR A 1 117 ? 1.988 1.355 -15.264 1.00 91.31 117 THR A CA 1
ATOM 878 C C . THR A 1 117 ? 2.700 0.856 -16.513 1.00 91.31 117 THR A C 1
ATOM 880 O O . THR A 1 117 ? 3.450 1.604 -17.128 1.00 91.31 117 THR A O 1
ATOM 883 N N . SER A 1 118 ? 2.501 -0.413 -16.877 1.00 91.69 118 SER A N 1
ATOM 884 C CA . SER A 1 118 ? 3.041 -0.951 -18.134 1.00 91.69 118 SER A CA 1
ATOM 885 C C . SER A 1 118 ? 2.043 -0.688 -19.257 1.00 91.69 118 SER A C 1
ATOM 887 O O . SER A 1 118 ? 0.842 -0.870 -19.063 1.00 91.69 118 SER A O 1
ATOM 889 N N . LEU A 1 119 ? 2.551 -0.256 -20.408 1.00 93.38 119 LEU A N 1
ATOM 890 C CA . LEU A 1 119 ? 1.797 -0.082 -21.654 1.00 93.38 119 LEU A CA 1
ATOM 891 C C . LEU A 1 119 ? 2.096 -1.200 -22.668 1.00 93.38 119 LEU A C 1
ATOM 893 O O . LEU A 1 119 ? 1.437 -1.306 -23.697 1.00 93.38 119 LEU A O 1
ATOM 897 N N . GLY A 1 120 ? 3.077 -2.051 -22.366 1.00 91.00 120 GLY A N 1
ATOM 898 C CA . GLY A 1 120 ? 3.476 -3.206 -23.155 1.00 91.00 120 GLY A CA 1
ATOM 899 C C . GLY A 1 120 ? 4.780 -3.811 -22.622 1.00 91.00 120 GLY A C 1
ATOM 900 O O . GLY A 1 120 ? 5.334 -3.313 -21.638 1.00 91.00 120 GLY A O 1
ATOM 901 N N . PRO A 1 121 ? 5.313 -4.859 -23.272 1.00 87.19 121 PRO A N 1
ATOM 902 C CA . PRO A 1 121 ? 6.533 -5.535 -22.821 1.00 87.19 121 PRO A CA 1
ATOM 903 C C . PRO A 1 121 ? 7.752 -4.611 -22.686 1.00 87.19 121 PRO A C 1
ATOM 905 O O . PRO A 1 121 ? 8.577 -4.813 -21.804 1.00 87.19 121 PRO A O 1
ATOM 908 N N . ASN A 1 122 ? 7.839 -3.581 -23.536 1.00 91.56 122 ASN A N 1
ATOM 909 C CA . ASN A 1 122 ? 8.964 -2.641 -23.594 1.00 91.56 122 ASN A CA 1
ATOM 910 C C . ASN A 1 122 ? 8.535 -1.180 -23.382 1.00 91.56 122 ASN A C 1
ATOM 912 O O . ASN A 1 122 ? 9.282 -0.264 -23.724 1.00 91.56 122 ASN A O 1
ATOM 916 N N . ASP A 1 123 ? 7.329 -0.958 -22.855 1.00 93.62 123 ASP A N 1
ATOM 917 C CA . ASP A 1 123 ? 6.782 0.383 -22.663 1.00 93.62 123 ASP A CA 1
ATOM 918 C C . ASP A 1 123 ? 6.049 0.494 -21.323 1.00 93.62 123 ASP A C 1
ATOM 920 O O . ASP A 1 123 ? 5.342 -0.419 -20.877 1.00 93.62 123 ASP A O 1
ATOM 924 N N . ALA A 1 124 ? 6.246 1.619 -20.654 1.00 95.12 124 ALA A N 1
ATOM 925 C CA . ALA A 1 124 ? 5.641 1.934 -19.376 1.00 95.12 124 ALA A CA 1
ATOM 926 C C . ALA A 1 124 ? 5.595 3.449 -19.174 1.00 95.12 124 ALA A C 1
ATOM 928 O O . ALA A 1 124 ? 6.286 4.216 -19.843 1.00 95.12 124 ALA A O 1
ATOM 929 N N . CYS A 1 125 ? 4.793 3.866 -18.204 1.00 94.69 125 CYS A N 1
ATOM 930 C CA . CYS A 1 125 ? 4.688 5.243 -17.756 1.00 94.69 125 CYS A CA 1
ATOM 931 C C . CYS A 1 125 ? 4.875 5.309 -16.245 1.00 94.69 125 CYS A C 1
ATOM 933 O O . CYS A 1 125 ? 4.318 4.490 -15.508 1.00 94.69 125 CYS A O 1
ATOM 935 N N . PHE A 1 126 ? 5.602 6.322 -15.783 1.00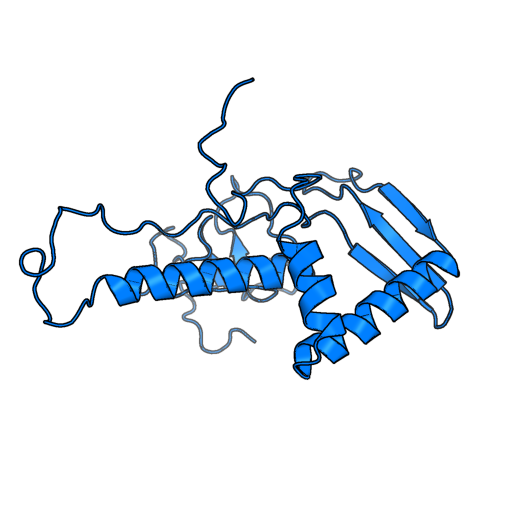 93.88 126 PHE A N 1
ATOM 936 C CA . PHE A 1 126 ? 5.783 6.625 -14.372 1.00 93.88 126 PHE A CA 1
ATOM 937 C C . PHE A 1 126 ? 5.152 7.973 -14.037 1.00 93.88 126 PHE A C 1
ATOM 939 O O . PHE A 1 126 ? 5.515 9.006 -14.608 1.00 93.88 126 PHE A O 1
ATOM 946 N N . VAL A 1 127 ? 4.204 7.943 -13.107 1.00 92.56 127 VAL A N 1
ATOM 947 C CA . VAL A 1 127 ? 3.446 9.106 -12.649 1.00 92.56 127 VAL A CA 1
ATOM 948 C C . VAL A 1 127 ? 3.842 9.426 -11.214 1.00 92.56 127 VAL A C 1
ATOM 950 O O . VAL A 1 127 ? 3.944 8.521 -10.384 1.00 92.56 127 VAL A O 1
ATOM 953 N N . ILE A 1 128 ? 4.035 10.712 -10.919 1.00 91.44 128 ILE A N 1
ATOM 954 C CA . ILE A 1 128 ? 4.235 11.232 -9.559 1.00 91.44 128 ILE A CA 1
ATOM 955 C C . ILE A 1 128 ? 3.161 12.264 -9.211 1.00 91.44 128 ILE A C 1
ATOM 957 O O . ILE A 1 128 ? 2.437 12.738 -10.086 1.00 91.44 128 ILE A O 1
ATOM 961 N N . ALA A 1 129 ? 3.104 12.653 -7.935 1.00 88.19 129 ALA A N 1
ATOM 962 C CA . ALA A 1 129 ? 2.230 13.709 -7.422 1.00 88.19 129 ALA A CA 1
ATOM 963 C C . ALA A 1 129 ? 0.725 13.508 -7.687 1.00 88.19 129 ALA A C 1
ATOM 965 O O . ALA A 1 129 ? -0.044 14.464 -7.606 1.00 88.19 129 ALA A O 1
ATOM 966 N N . ALA A 1 130 ? 0.280 12.280 -7.965 1.00 88.50 130 ALA A N 1
ATOM 967 C CA . ALA A 1 130 ? -1.141 11.987 -8.098 1.00 88.50 130 ALA A CA 1
ATOM 968 C C . ALA A 1 130 ? -1.838 12.137 -6.736 1.00 88.50 130 ALA A C 1
ATOM 970 O O . ALA A 1 130 ? -1.535 11.419 -5.783 1.00 88.50 130 ALA A O 1
ATOM 971 N N . LYS A 1 131 ? -2.767 13.086 -6.636 1.00 86.56 131 LYS A N 1
ATOM 972 C CA . LYS A 1 131 ? -3.590 13.327 -5.445 1.00 86.56 131 LYS A CA 1
ATOM 973 C C . LYS A 1 131 ? -5.033 12.894 -5.699 1.00 86.56 131 LYS A C 1
ATOM 975 O O . LYS A 1 131 ? -5.384 12.441 -6.786 1.00 86.56 131 LYS A O 1
ATOM 980 N N . SER A 1 132 ? -5.877 13.035 -4.681 1.00 82.75 132 SER A N 1
ATOM 981 C CA . SER A 1 132 ? -7.323 12.798 -4.788 1.00 82.75 132 SER A CA 1
ATOM 982 C C . SER A 1 132 ? -8.016 13.729 -5.783 1.00 82.75 132 SER A C 1
ATOM 984 O O . SER A 1 132 ? -9.045 13.379 -6.355 1.00 82.75 132 SER A O 1
ATOM 986 N N . GLU A 1 133 ? -7.471 14.928 -5.968 1.00 85.12 133 GLU A N 1
ATOM 987 C CA . GLU A 1 133 ? -7.993 15.933 -6.874 1.00 85.12 133 GLU A CA 1
ATOM 988 C C . GLU A 1 133 ? -7.657 15.550 -8.325 1.00 85.12 133 GLU A C 1
ATOM 990 O O . GLU A 1 133 ? -6.497 15.232 -8.630 1.00 85.12 133 GLU A O 1
ATOM 995 N N . PRO A 1 134 ? -8.637 15.601 -9.246 1.00 85.56 134 PRO A N 1
ATOM 996 C CA . PRO A 1 134 ? -8.394 15.322 -10.655 1.00 85.56 134 PRO A CA 1
ATOM 997 C C . PRO A 1 134 ? -7.267 16.186 -11.240 1.00 85.56 134 PRO A C 1
ATOM 999 O O . PRO A 1 134 ? -7.136 17.360 -10.902 1.00 85.56 134 PRO A O 1
ATOM 1002 N N . ARG A 1 135 ? -6.506 15.620 -12.190 1.00 85.69 135 ARG A N 1
ATOM 1003 C CA . ARG A 1 135 ? -5.449 16.308 -12.972 1.00 85.69 135 ARG A CA 1
ATOM 1004 C C . ARG A 1 135 ? -4.220 16.781 -12.174 1.00 85.69 135 ARG A C 1
ATOM 1006 O O . ARG A 1 135 ? -3.517 17.678 -12.623 1.00 85.69 135 ARG A O 1
ATOM 1013 N N . THR A 1 136 ? -3.941 16.173 -11.024 1.00 88.75 136 THR A N 1
ATOM 1014 C CA . THR A 1 136 ? -2.761 16.498 -10.197 1.00 88.75 136 THR A CA 1
ATOM 1015 C C . THR A 1 136 ? -1.510 15.677 -10.519 1.00 88.75 136 THR A C 1
ATOM 1017 O O . THR A 1 136 ? -0.403 16.134 -10.259 1.00 88.75 136 THR A O 1
ATOM 1020 N N . GLY A 1 137 ? -1.666 14.477 -11.085 1.00 90.38 137 GLY A N 1
ATOM 1021 C CA . GLY A 1 137 ? -0.537 13.610 -11.419 1.00 90.38 137 GLY A CA 1
ATOM 1022 C C . GLY A 1 137 ? 0.274 14.117 -12.613 1.00 90.38 137 GLY A C 1
ATOM 1023 O O . GLY A 1 137 ? -0.292 14.554 -13.616 1.00 90.38 137 GLY A O 1
ATOM 1024 N N . HIS A 1 138 ? 1.597 13.992 -12.529 1.00 92.19 138 HIS A N 1
ATOM 1025 C CA . HIS A 1 138 ? 2.532 14.344 -13.596 1.00 92.19 138 HIS A CA 1
ATOM 1026 C C . HIS A 1 138 ? 3.206 13.092 -14.154 1.00 92.19 138 HIS A C 1
ATOM 1028 O O . HIS A 1 138 ? 3.784 12.308 -13.401 1.00 92.19 138 HIS A O 1
ATOM 1034 N N . LEU A 1 139 ? 3.154 12.919 -15.477 1.00 93.88 139 LEU A N 1
ATOM 1035 C CA . LEU A 1 139 ? 3.930 11.905 -16.185 1.00 93.88 139 LEU A CA 1
ATOM 1036 C C . LEU A 1 139 ? 5.394 12.360 -16.247 1.00 93.88 139 LEU A C 1
ATOM 1038 O O . LEU A 1 139 ? 5.689 13.377 -16.868 1.00 93.88 139 LEU A O 1
ATOM 1042 N N . VAL A 1 140 ? 6.295 11.624 -15.599 1.00 92.31 140 VAL A N 1
ATOM 1043 C CA . VAL A 1 140 ? 7.719 12.000 -15.487 1.00 92.31 140 VAL A CA 1
ATOM 1044 C C . VAL A 1 140 ? 8.583 11.207 -16.451 1.00 92.31 140 VAL A C 1
ATOM 1046 O O . VAL A 1 140 ? 9.501 11.754 -17.052 1.00 92.31 140 VAL A O 1
ATOM 1049 N N . LEU A 1 141 ? 8.290 9.916 -16.598 1.00 91.31 141 LEU A N 1
ATOM 1050 C CA . LEU A 1 141 ? 8.993 9.020 -17.508 1.00 91.31 141 LEU A CA 1
ATOM 1051 C C . LEU A 1 141 ? 7.967 8.249 -18.334 1.00 91.31 141 LEU A C 1
ATOM 1053 O O . LEU A 1 141 ? 6.943 7.814 -17.808 1.00 91.31 141 LEU A O 1
ATOM 1057 N N . CYS A 1 142 ? 8.266 8.056 -19.612 1.00 93.75 142 CYS A N 1
ATOM 1058 C CA . CYS A 1 142 ? 7.521 7.184 -20.514 1.00 93.75 142 CYS A CA 1
ATOM 1059 C C . CYS A 1 142 ? 8.496 6.405 -21.408 1.00 93.75 142 CYS A C 1
ATOM 1061 O O . CYS A 1 142 ? 9.677 6.764 -21.496 1.00 93.75 142 CYS A O 1
ATOM 1063 N N . GLY A 1 143 ? 8.034 5.332 -22.046 1.00 93.56 143 GLY A N 1
ATOM 1064 C CA . GLY A 1 143 ? 8.861 4.538 -22.946 1.00 93.56 143 GLY A CA 1
ATOM 1065 C C . GLY A 1 143 ? 9.768 3.537 -22.230 1.00 93.56 143 GLY A C 1
ATOM 1066 O O . GLY A 1 143 ? 9.521 3.084 -21.106 1.00 93.56 143 GLY A O 1
ATOM 1067 N N . CYS A 1 144 ? 10.878 3.213 -22.895 1.00 93.50 144 CYS A N 1
ATOM 1068 C CA . CYS A 1 144 ? 11.803 2.164 -22.471 1.00 93.50 144 CYS A CA 1
ATOM 1069 C C . CYS A 1 144 ? 12.440 2.418 -21.095 1.00 93.50 144 CYS A C 1
ATOM 1071 O O . CYS A 1 144 ? 12.636 1.478 -20.330 1.00 93.50 144 CYS A O 1
ATOM 1073 N N . LEU A 1 145 ? 12.719 3.676 -20.737 1.00 92.19 145 LEU A N 1
ATOM 1074 C CA . LEU A 1 145 ? 13.319 4.013 -19.441 1.00 92.19 145 LEU A CA 1
ATOM 1075 C C . LEU A 1 145 ? 12.382 3.678 -18.277 1.00 92.19 145 LEU A C 1
ATOM 1077 O O . LEU A 1 145 ? 12.816 3.118 -17.270 1.00 92.19 145 LEU A O 1
ATOM 1081 N N . SER A 1 146 ? 11.086 3.962 -18.431 1.00 92.44 146 SER A N 1
ATOM 1082 C CA . SER A 1 146 ? 10.090 3.582 -17.428 1.00 92.44 146 SER A CA 1
ATOM 1083 C C . SER A 1 146 ? 9.916 2.060 -17.367 1.00 92.4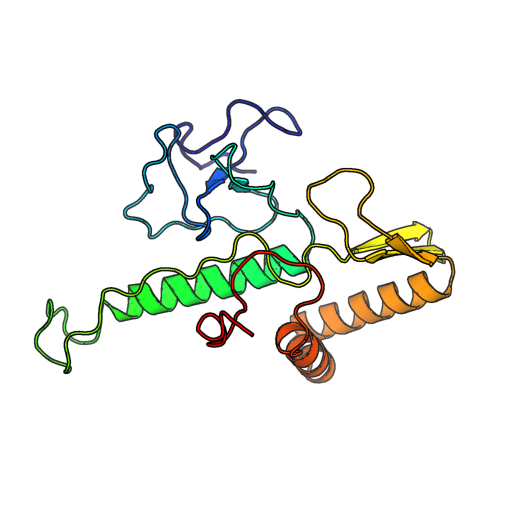4 146 SER A C 1
ATOM 1085 O O . SER A 1 146 ? 9.732 1.507 -16.281 1.00 92.44 146 SER A O 1
ATOM 1087 N N . ALA A 1 147 ? 10.042 1.364 -18.503 1.00 93.56 147 ALA A N 1
ATOM 1088 C CA . ALA A 1 147 ? 9.988 -0.097 -18.538 1.00 93.56 147 ALA A CA 1
ATOM 1089 C C . ALA A 1 147 ? 11.166 -0.729 -17.773 1.00 93.56 147 ALA A C 1
ATOM 1091 O O . ALA A 1 147 ? 10.950 -1.626 -16.957 1.00 93.56 147 ALA A O 1
ATOM 1092 N N . ILE A 1 148 ? 12.386 -0.204 -17.943 1.00 93.44 148 ILE A N 1
ATOM 1093 C CA . ILE A 1 148 ? 13.574 -0.628 -17.178 1.00 93.44 148 ILE A CA 1
ATOM 1094 C C . ILE A 1 148 ? 13.378 -0.370 -15.679 1.00 93.44 148 ILE A C 1
ATOM 1096 O O . ILE A 1 148 ? 13.638 -1.255 -14.864 1.00 93.44 148 ILE A O 1
ATOM 1100 N N . GLN A 1 149 ? 12.878 0.811 -15.302 1.00 93.56 149 GLN A N 1
ATOM 1101 C CA . GLN A 1 149 ? 12.572 1.131 -13.904 1.00 93.56 149 GLN A CA 1
ATOM 1102 C C . GLN A 1 149 ? 11.564 0.135 -13.310 1.00 93.56 149 GLN A C 1
ATOM 1104 O O . GLN A 1 149 ? 11.765 -0.358 -12.200 1.00 93.56 149 GLN A O 1
ATOM 1109 N N . LYS A 1 150 ? 10.483 -0.176 -14.035 1.00 91.19 150 LYS A N 1
ATOM 1110 C CA . LYS A 1 150 ? 9.465 -1.138 -13.594 1.00 91.19 150 LYS A CA 1
ATOM 1111 C C . LYS A 1 150 ? 10.061 -2.536 -13.418 1.00 91.19 150 LYS A C 1
ATOM 1113 O O . LYS A 1 150 ? 9.799 -3.167 -12.398 1.00 91.19 150 LYS A O 1
ATOM 1118 N N . TRP A 1 151 ? 10.875 -2.991 -14.369 1.00 94.06 151 TRP A N 1
ATOM 1119 C CA . TRP A 1 151 ? 11.570 -4.275 -14.276 1.00 94.06 151 TRP A CA 1
ATOM 1120 C C . TRP A 1 151 ? 12.488 -4.335 -13.048 1.00 94.06 151 TRP A C 1
ATOM 1122 O O . TRP A 1 151 ? 12.447 -5.305 -12.295 1.00 94.06 151 TRP A O 1
ATOM 1132 N N . LEU A 1 152 ? 13.243 -3.267 -12.772 1.00 94.12 152 LEU A N 1
ATOM 1133 C CA . LEU A 1 152 ? 14.076 -3.173 -11.570 1.00 94.12 152 LEU A CA 1
ATOM 1134 C C . LEU A 1 152 ? 13.236 -3.256 -10.284 1.00 94.12 152 LEU A C 1
ATOM 1136 O O . LEU A 1 152 ? 13.590 -3.996 -9.363 1.00 94.12 152 LEU A O 1
ATOM 1140 N N . ILE A 1 153 ? 12.117 -2.527 -10.222 1.00 93.19 153 ILE A N 1
ATOM 1141 C CA . ILE A 1 153 ? 11.163 -2.587 -9.102 1.00 93.19 153 ILE A CA 1
ATOM 1142 C C . ILE A 1 153 ? 10.660 -4.022 -8.910 1.00 93.19 153 ILE A C 1
ATOM 1144 O O . ILE A 1 153 ? 10.673 -4.534 -7.794 1.00 93.19 153 ILE A O 1
ATOM 1148 N N . GLU A 1 154 ? 10.264 -4.697 -9.985 1.00 93.75 154 GLU A N 1
ATOM 1149 C CA . GLU A 1 154 ? 9.765 -6.071 -9.929 1.00 93.75 154 GLU A CA 1
ATOM 1150 C C . GLU A 1 154 ? 10.840 -7.049 -9.438 1.00 93.75 154 GLU A C 1
ATOM 1152 O O . GLU A 1 154 ? 10.618 -7.773 -8.465 1.00 93.75 154 GLU A O 1
ATOM 1157 N N . CYS A 1 155 ? 12.031 -7.034 -10.040 1.00 95.25 155 CYS A N 1
ATOM 1158 C CA . CYS A 1 155 ? 13.132 -7.915 -9.654 1.00 95.25 155 CYS A CA 1
ATOM 1159 C C . CYS A 1 155 ? 13.543 -7.724 -8.192 1.00 95.25 155 CYS A C 1
ATOM 1161 O O . CYS A 1 155 ? 13.726 -8.704 -7.464 1.00 95.25 155 CYS A O 1
ATOM 1163 N N . THR A 1 156 ? 13.673 -6.475 -7.744 1.00 96.25 156 THR A N 1
ATOM 1164 C CA . THR A 1 156 ? 14.067 -6.170 -6.361 1.00 96.25 156 THR A CA 1
ATOM 1165 C C . THR A 1 156 ? 12.962 -6.525 -5.372 1.00 96.25 156 THR A C 1
ATOM 1167 O O . THR A 1 156 ? 13.270 -7.012 -4.285 1.00 96.25 156 THR A O 1
ATOM 1170 N N . LYS A 1 157 ? 11.683 -6.363 -5.738 1.00 94.25 157 LYS A N 1
ATOM 1171 C CA . LYS A 1 157 ? 10.551 -6.758 -4.888 1.00 94.25 157 LYS A CA 1
ATOM 1172 C C . LYS A 1 157 ? 10.417 -8.270 -4.762 1.00 94.25 157 LYS A C 1
ATOM 1174 O O . LYS A 1 157 ? 10.217 -8.791 -3.669 1.00 94.25 157 LYS A O 1
ATOM 1179 N N . VAL A 1 158 ? 10.592 -9.002 -5.861 1.00 96.31 158 VAL A N 1
ATOM 1180 C CA . VAL A 1 158 ? 10.654 -10.472 -5.836 1.00 96.31 158 VAL A CA 1
ATOM 1181 C C . VAL A 1 158 ? 11.841 -10.941 -4.991 1.00 96.31 158 VAL A C 1
ATOM 1183 O O . VAL A 1 158 ? 11.706 -11.909 -4.244 1.00 96.31 158 VAL A O 1
ATOM 1186 N N . ASN A 1 159 ? 12.990 -10.260 -5.069 1.00 97.38 159 ASN A N 1
ATOM 1187 C CA . ASN A 1 159 ? 14.144 -10.560 -4.222 1.00 97.38 159 ASN A CA 1
ATOM 1188 C C . ASN A 1 159 ? 13.840 -10.331 -2.732 1.00 97.38 159 ASN A C 1
ATOM 1190 O O . ASN A 1 159 ? 14.124 -11.220 -1.934 1.00 97.38 159 ASN A O 1
ATOM 1194 N N . GLU A 1 160 ? 13.212 -9.208 -2.368 1.00 95.75 160 GLU A N 1
ATOM 1195 C CA . GLU A 1 160 ? 12.777 -8.917 -0.991 1.00 95.75 160 GLU A CA 1
ATOM 1196 C C . GLU A 1 160 ? 11.817 -9.990 -0.464 1.00 95.75 160 GLU A C 1
ATOM 1198 O O . GLU A 1 160 ? 12.049 -10.554 0.603 1.00 95.75 160 GLU A O 1
ATOM 1203 N N . ASN A 1 161 ? 10.796 -10.345 -1.248 1.00 93.56 161 ASN A N 1
ATOM 1204 C CA . ASN A 1 161 ? 9.813 -11.368 -0.880 1.00 93.56 161 ASN A CA 1
ATOM 1205 C C . ASN A 1 161 ? 10.432 -12.767 -0.708 1.00 93.56 161 ASN A C 1
ATOM 1207 O O . ASN A 1 161 ? 9.863 -13.615 -0.025 1.00 93.56 161 ASN A O 1
ATOM 1211 N N . ARG A 1 162 ? 11.598 -13.020 -1.315 1.00 96.06 162 ARG A N 1
ATOM 1212 C CA . ARG A 1 162 ? 12.393 -14.247 -1.126 1.00 96.06 162 ARG A CA 1
ATOM 1213 C C . ARG A 1 162 ? 13.390 -14.148 0.038 1.00 96.06 162 ARG A C 1
ATOM 1215 O O . ARG A 1 162 ? 14.147 -15.090 0.249 1.00 96.06 162 ARG A O 1
ATOM 1222 N N . GLY A 1 163 ? 13.425 -13.032 0.768 1.00 95.12 163 GLY A N 1
ATOM 1223 C CA . GLY A 1 163 ? 14.389 -12.776 1.843 1.00 95.12 163 GLY A CA 1
ATOM 1224 C C . GLY A 1 163 ? 15.798 -12.432 1.350 1.00 95.12 163 GLY A C 1
ATOM 1225 O O . GLY A 1 163 ? 16.765 -12.567 2.095 1.00 95.12 163 GLY A O 1
ATOM 1226 N N . GLY A 1 164 ? 15.943 -12.019 0.090 1.00 96.38 164 GLY A N 1
ATOM 1227 C CA . GLY A 1 164 ? 17.223 -11.613 -0.474 1.00 96.38 164 GLY A CA 1
ATOM 1228 C C . GLY A 1 164 ? 17.685 -10.261 0.070 1.00 96.38 164 GLY A C 1
ATOM 1229 O O . GLY A 1 164 ? 16.911 -9.308 0.160 1.00 96.38 164 GLY A O 1
ATOM 1230 N N . TYR A 1 165 ? 18.974 -10.165 0.406 1.00 95.44 165 TYR A N 1
ATOM 1231 C CA . TYR A 1 165 ? 19.538 -8.961 1.018 1.00 95.44 165 TYR A CA 1
ATOM 1232 C C . TYR A 1 165 ? 19.376 -7.717 0.142 1.00 95.44 165 TYR A C 1
ATOM 1234 O O . TYR A 1 165 ? 18.984 -6.676 0.649 1.00 95.44 165 TYR A O 1
ATOM 1242 N N . ILE A 1 166 ? 19.642 -7.810 -1.165 1.00 95.25 166 ILE A N 1
ATOM 1243 C CA . ILE A 1 166 ? 19.592 -6.651 -2.073 1.00 95.25 166 ILE A CA 1
ATOM 1244 C C . ILE A 1 166 ? 18.194 -6.021 -2.077 1.00 95.25 166 ILE A C 1
ATOM 1246 O O . ILE A 1 166 ? 18.070 -4.809 -1.920 1.00 95.25 166 ILE A O 1
ATOM 1250 N N . GLY A 1 167 ? 17.150 -6.843 -2.209 1.00 94.56 167 GLY A N 1
ATOM 1251 C CA . GLY A 1 167 ? 15.766 -6.393 -2.123 1.00 94.56 167 GLY A CA 1
ATOM 1252 C C . GLY A 1 167 ? 15.476 -5.752 -0.770 1.00 94.56 167 GLY A C 1
ATOM 1253 O O . GLY A 1 167 ? 15.022 -4.613 -0.733 1.00 94.56 167 GLY A O 1
ATOM 1254 N N . LEU A 1 168 ? 15.825 -6.429 0.330 1.00 93.69 168 LEU A N 1
ATOM 1255 C CA . LEU A 1 168 ? 15.632 -5.897 1.684 1.00 93.69 168 LEU A CA 1
ATOM 1256 C C . LEU A 1 168 ? 16.298 -4.527 1.875 1.00 93.69 168 LEU A C 1
ATOM 1258 O O . LEU A 1 168 ? 15.666 -3.624 2.408 1.00 93.69 168 LEU A O 1
ATOM 1262 N N . TRP A 1 169 ? 17.538 -4.338 1.418 1.00 93.69 169 TRP A N 1
ATOM 1263 C CA . TRP A 1 169 ? 18.252 -3.061 1.531 1.00 93.69 169 TRP A CA 1
ATOM 1264 C C . TRP A 1 169 ? 17.609 -1.951 0.696 1.00 93.69 169 TRP A C 1
ATOM 1266 O O . TRP A 1 169 ? 17.410 -0.845 1.200 1.00 93.69 169 TRP A O 1
ATOM 1276 N N . ILE A 1 170 ? 17.268 -2.238 -0.563 1.00 93.62 170 ILE A N 1
ATOM 1277 C CA . ILE A 1 170 ? 16.643 -1.262 -1.467 1.00 93.62 170 ILE A CA 1
ATOM 1278 C C . ILE A 1 170 ? 15.291 -0.821 -0.913 1.00 93.62 170 ILE A C 1
ATOM 1280 O O . ILE A 1 170 ? 15.034 0.377 -0.801 1.00 93.62 170 ILE A O 1
ATOM 1284 N N . TRP A 1 171 ? 14.439 -1.768 -0.525 1.00 91.00 171 TRP A N 1
ATOM 1285 C CA . TRP A 1 171 ? 13.108 -1.449 -0.020 1.00 91.00 171 TRP A CA 1
ATOM 1286 C C . TRP A 1 171 ? 13.161 -0.838 1.377 1.00 91.00 171 TRP A C 1
ATOM 1288 O O . TRP A 1 171 ? 12.441 0.126 1.631 1.00 91.00 171 TRP A O 1
ATOM 1298 N N . HIS A 1 172 ? 14.085 -1.267 2.243 1.00 90.12 172 HIS A N 1
ATOM 1299 C CA . HIS A 1 172 ? 14.351 -0.570 3.502 1.00 90.12 172 HIS A CA 1
ATOM 1300 C C . HIS A 1 172 ? 14.684 0.903 3.250 1.00 90.12 172 HIS A C 1
ATOM 1302 O O . HIS A 1 172 ? 14.074 1.776 3.865 1.00 90.12 172 HIS A O 1
ATOM 1308 N N . TYR A 1 173 ? 15.579 1.197 2.303 1.00 89.94 173 TYR A N 1
ATOM 1309 C CA . TYR A 1 173 ? 15.887 2.573 1.928 1.00 89.94 173 TYR A CA 1
ATOM 1310 C C . TYR A 1 173 ? 14.648 3.317 1.414 1.00 89.94 173 TYR A C 1
ATOM 1312 O O . TYR A 1 173 ? 14.351 4.401 1.915 1.00 89.94 173 TYR A O 1
ATOM 1320 N N . VAL A 1 174 ? 13.883 2.734 0.483 1.00 87.25 174 VAL A N 1
ATOM 1321 C CA . VAL A 1 174 ? 12.656 3.347 -0.059 1.00 87.25 174 VAL A CA 1
ATOM 1322 C C . VAL A 1 174 ? 11.675 3.697 1.062 1.00 87.25 174 VAL A C 1
ATOM 1324 O O . VAL A 1 174 ? 11.249 4.843 1.144 1.00 87.25 174 VAL A O 1
ATOM 1327 N N . HIS A 1 175 ? 11.375 2.771 1.974 1.00 83.19 175 HIS A N 1
ATOM 1328 C CA . HIS A 1 175 ? 10.420 3.001 3.064 1.00 83.19 175 HIS A CA 1
ATOM 1329 C C . HIS A 1 175 ? 10.922 3.994 4.132 1.00 83.19 175 HIS A C 1
ATOM 1331 O O . HIS A 1 175 ? 10.110 4.650 4.784 1.00 83.19 175 HIS A O 1
ATOM 1337 N N . HIS A 1 176 ? 12.242 4.158 4.289 1.00 81.62 176 HIS A N 1
ATOM 1338 C CA . HIS A 1 176 ? 12.837 5.038 5.308 1.00 81.62 176 HIS A CA 1
ATOM 1339 C C . HIS A 1 176 ? 13.399 6.355 4.749 1.00 81.62 176 HIS A C 1
ATOM 1341 O O . HIS A 1 176 ? 13.870 7.195 5.524 1.00 81.62 176 HIS A O 1
ATOM 1347 N N . THR A 1 177 ? 13.325 6.582 3.433 1.00 75.62 177 THR A N 1
ATOM 1348 C CA . THR A 1 177 ? 13.838 7.803 2.796 1.00 75.62 177 THR A CA 1
ATOM 1349 C C . THR A 1 177 ? 13.185 9.042 3.433 1.00 75.62 177 THR A C 1
ATOM 1351 O O . THR A 1 177 ? 11.959 9.096 3.560 1.00 75.62 177 THR A O 1
ATOM 1354 N N . PRO A 1 178 ? 13.959 10.068 3.850 1.00 54.50 178 PRO A N 1
ATOM 1355 C CA . PRO A 1 178 ? 13.454 11.211 4.614 1.00 54.50 178 PRO A CA 1
ATOM 1356 C C . PRO A 1 178 ? 12.642 12.245 3.831 1.00 54.50 178 PRO A C 1
ATOM 1358 O O . PRO A 1 178 ? 12.500 13.388 4.257 1.00 54.50 178 PRO A O 1
ATOM 1361 N N . CYS A 1 179 ? 12.063 11.834 2.715 1.00 61.62 179 CYS A N 1
ATOM 1362 C CA . CYS A 1 179 ? 11.458 12.700 1.728 1.00 61.62 179 CYS A CA 1
ATOM 1363 C C . CYS A 1 179 ? 9.943 12.503 1.708 1.00 61.62 179 CYS A C 1
ATOM 1365 O O . CYS A 1 179 ? 9.435 11.563 1.107 1.00 61.62 179 CYS A O 1
ATOM 1367 N N . HIS A 1 180 ? 9.200 13.408 2.349 1.00 60.53 180 HIS A N 1
ATOM 1368 C CA . HIS A 1 180 ? 7.739 13.405 2.280 1.00 60.53 180 HIS A CA 1
ATOM 1369 C C . HIS A 1 180 ? 7.286 14.156 1.032 1.00 60.53 180 HIS A C 1
ATOM 1371 O O . HIS A 1 180 ? 7.030 15.355 1.084 1.00 60.53 180 HIS A O 1
ATOM 1377 N N . TRP A 1 181 ? 7.256 13.482 -0.115 1.00 60.72 181 TRP A N 1
ATOM 1378 C CA . TRP A 1 181 ? 7.022 14.196 -1.369 1.00 60.72 181 TRP A CA 1
ATOM 1379 C C . TRP A 1 181 ? 5.535 14.352 -1.717 1.00 60.72 181 TRP A C 1
ATOM 1381 O O . TRP A 1 181 ? 5.162 15.427 -2.181 1.00 60.72 181 TRP A O 1
ATOM 1391 N N . PHE A 1 182 ? 4.656 13.367 -1.448 1.00 67.56 182 PHE A N 1
ATOM 1392 C CA . PHE A 1 182 ? 3.295 13.379 -2.025 1.00 67.56 182 PHE A CA 1
ATOM 1393 C C . PHE A 1 182 ? 2.169 12.744 -1.173 1.00 67.56 182 PHE A C 1
ATOM 1395 O O . PHE A 1 182 ? 1.169 12.294 -1.740 1.00 67.56 182 PHE A O 1
ATOM 1402 N N . GLY A 1 183 ? 2.279 12.697 0.163 1.00 59.88 183 GLY A N 1
ATOM 1403 C CA . GLY A 1 183 ? 1.204 12.158 1.017 1.00 59.88 183 GLY A CA 1
ATOM 1404 C C . GLY A 1 183 ? 0.629 13.096 2.068 1.00 59.88 183 GLY A C 1
ATOM 1405 O O . GLY A 1 183 ? 1.140 14.189 2.276 1.00 59.88 183 GLY A O 1
ATOM 1406 N N . GLU A 1 184 ? -0.433 12.657 2.746 1.00 67.75 184 GLU A N 1
ATOM 1407 C CA . GLU A 1 184 ? -1.212 13.476 3.695 1.00 67.75 184 GLU A CA 1
ATOM 1408 C C . GLU A 1 184 ? -1.369 12.842 5.092 1.00 67.75 184 GLU A C 1
ATOM 1410 O O . GLU A 1 184 ? -1.885 13.467 6.015 1.00 67.75 184 GLU A O 1
ATOM 1415 N 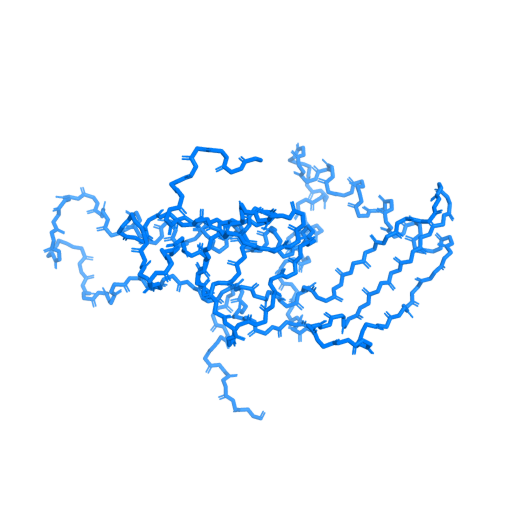N . GLY A 1 185 ? -0.930 11.595 5.268 1.00 57.81 185 GLY A N 1
ATOM 1416 C CA . GLY A 1 185 ? -0.902 10.869 6.539 1.00 57.81 185 GLY A CA 1
ATOM 1417 C C . GLY A 1 185 ? 0.413 11.050 7.304 1.00 57.81 185 GLY A C 1
ATOM 1418 O O . GLY A 1 185 ? 1.392 11.573 6.771 1.00 57.81 185 GLY A O 1
ATOM 1419 N N . CYS A 1 186 ? 0.453 10.589 8.562 1.00 49.62 186 CYS A N 1
ATOM 1420 C CA . CYS A 1 186 ? 1.688 10.601 9.352 1.00 49.62 186 CYS A CA 1
ATOM 1421 C C . CYS A 1 186 ? 2.730 9.652 8.748 1.00 49.62 186 CYS A C 1
ATOM 1423 O O . CYS A 1 186 ? 2.405 8.543 8.321 1.00 49.62 186 CYS A O 1
ATOM 1425 N N . ARG A 1 187 ? 3.997 10.079 8.776 1.00 53.09 187 ARG A N 1
ATOM 1426 C CA . ARG A 1 187 ? 5.158 9.242 8.456 1.00 53.09 187 ARG A CA 1
ATOM 1427 C C . ARG A 1 187 ? 5.307 8.099 9.473 1.00 53.09 187 ARG A C 1
ATOM 1429 O O . ARG A 1 187 ? 4.908 8.242 10.632 1.00 53.09 187 ARG A O 1
ATOM 1436 N N . SER A 1 188 ? 5.919 6.995 9.044 1.00 46.31 188 SER A N 1
ATOM 1437 C CA . SER A 1 188 ? 6.173 5.806 9.863 1.00 46.31 188 SER A CA 1
ATOM 1438 C C . SER A 1 188 ? 7.052 6.048 11.092 1.00 46.31 188 SER A C 1
ATOM 1440 O O . SER A 1 188 ? 6.904 5.295 12.045 1.00 46.31 188 SER A O 1
ATOM 1442 N N . ASP A 1 189 ? 7.797 7.153 11.207 1.00 41.72 189 ASP A N 1
ATOM 1443 C CA . ASP A 1 189 ? 8.611 7.444 12.396 1.00 41.72 189 ASP A CA 1
ATOM 1444 C C . ASP A 1 189 ? 8.503 8.895 12.880 1.00 41.72 189 ASP A C 1
ATOM 1446 O O . ASP A 1 189 ? 8.674 9.815 12.087 1.00 41.72 189 ASP A O 1
ATOM 1450 N N . ASN A 1 190 ? 8.216 9.048 14.188 1.00 37.12 190 ASN A N 1
ATOM 1451 C CA . ASN A 1 190 ? 8.442 10.132 15.177 1.00 37.12 190 ASN A CA 1
ATOM 1452 C C . ASN A 1 190 ? 8.482 11.632 14.788 1.00 37.12 190 ASN A C 1
ATOM 1454 O O . ASN A 1 190 ? 8.620 12.471 15.675 1.00 37.12 190 ASN A O 1
ATOM 1458 N N . LEU A 1 191 ? 8.306 12.020 13.530 1.00 37.31 191 LEU A N 1
ATOM 1459 C CA . LEU A 1 191 ? 8.427 13.401 13.051 1.00 37.31 191 LEU A CA 1
ATOM 1460 C C . LEU A 1 191 ? 7.093 14.148 12.968 1.00 37.31 191 LEU A C 1
ATOM 1462 O O . LEU A 1 191 ? 7.089 15.343 12.699 1.00 37.31 191 LEU A O 1
ATOM 1466 N N . CYS A 1 192 ? 5.968 13.510 13.311 1.00 37.19 192 CYS A N 1
ATOM 1467 C CA . CYS A 1 192 ? 4.681 14.208 13.439 1.00 37.19 192 CYS A CA 1
ATOM 1468 C C . CYS A 1 192 ? 4.627 15.231 14.597 1.00 37.19 192 CYS A C 1
ATOM 1470 O O . CYS A 1 192 ? 3.579 15.825 14.831 1.00 37.19 192 CYS A O 1
ATOM 1472 N N . HIS A 1 193 ? 5.742 15.459 15.304 1.00 33.59 193 HIS A N 1
ATOM 1473 C CA . HIS A 1 193 ? 5.908 16.551 16.266 1.00 33.59 193 HIS A CA 1
ATOM 1474 C C . HIS A 1 193 ? 6.673 17.772 15.733 1.00 33.59 193 HIS A C 1
ATOM 1476 O O . HIS A 1 193 ? 6.781 18.752 16.461 1.00 33.59 193 HIS A O 1
ATOM 1482 N N . MET A 1 194 ? 7.146 17.778 14.483 1.00 28.22 194 MET A N 1
ATOM 1483 C CA . MET A 1 194 ? 7.677 18.996 13.853 1.00 28.22 194 MET A CA 1
ATOM 1484 C C . MET A 1 194 ? 6.625 19.613 12.928 1.00 28.22 194 MET A C 1
ATOM 1486 O O . MET A 1 194 ? 6.756 19.614 11.709 1.00 28.22 194 MET A O 1
ATOM 1490 N N . GLY A 1 195 ? 5.536 20.088 13.531 1.00 26.45 195 GLY A N 1
ATOM 1491 C CA . GLY A 1 195 ? 4.646 21.058 12.902 1.00 26.45 195 GLY A CA 1
ATOM 1492 C C . GLY A 1 195 ? 5.147 22.465 13.218 1.00 26.45 195 GLY A C 1
ATOM 1493 O O . GLY A 1 195 ? 5.361 22.768 14.388 1.00 26.45 195 GLY A O 1
ATOM 1494 N N . HIS A 1 196 ? 5.260 23.286 12.172 1.00 31.11 196 HIS A N 1
ATOM 1495 C CA . HIS A 1 196 ? 5.677 24.695 12.132 1.00 31.11 196 HIS A CA 1
ATOM 1496 C C . HIS A 1 196 ? 7.185 24.959 12.043 1.00 31.11 196 HIS A C 1
ATOM 1498 O O . HIS A 1 196 ? 7.849 25.195 13.047 1.00 31.11 196 HIS A O 1
ATOM 1504 N N . PHE A 1 197 ? 7.670 25.022 10.801 1.00 29.89 197 PHE A N 1
ATOM 1505 C CA . PHE A 1 197 ? 8.396 26.191 10.298 1.00 29.89 197 PHE A CA 1
ATOM 1506 C C . PHE A 1 197 ? 7.832 26.564 8.928 1.00 29.89 197 PHE A C 1
ATOM 1508 O O . PHE A 1 197 ? 7.467 25.624 8.183 1.00 29.89 197 PHE A O 1
#

Radius of gyration: 19.18 Å; chains: 1; bounding box: 43×40×62 Å